Protein AF-A0A8C4QER1-F1 (afdb_monomer_lite)

Structure (mmCIF, N/CA/C/O backbone):
data_AF-A0A8C4QER1-F1
#
_entry.id   AF-A0A8C4QER1-F1
#
loop_
_atom_site.group_PDB
_atom_site.id
_atom_site.type_symbol
_atom_site.label_atom_id
_atom_site.label_alt_id
_atom_site.label_comp_id
_atom_site.label_asym_id
_atom_site.label_entity_id
_atom_site.label_seq_id
_atom_site.pdbx_PDB_ins_code
_atom_site.Cartn_x
_atom_site.Cartn_y
_atom_site.Cartn_z
_atom_site.occupancy
_atom_site.B_iso_or_equiv
_atom_site.auth_seq_id
_atom_site.auth_comp_id
_atom_site.auth_asym_id
_atom_site.auth_atom_id
_atom_site.pdbx_PDB_model_num
ATOM 1 N N . MET A 1 1 ? 50.285 -13.082 -67.726 1.00 68.06 1 MET A N 1
ATOM 2 C CA . MET A 1 1 ? 50.693 -14.343 -68.388 1.00 68.06 1 MET A CA 1
ATOM 3 C C . MET A 1 1 ? 51.925 -14.072 -69.233 1.00 68.06 1 MET A C 1
ATOM 5 O O . MET A 1 1 ? 52.041 -12.958 -69.729 1.00 68.06 1 MET A O 1
ATOM 9 N N . CYS A 1 2 ? 52.852 -15.022 -69.362 1.00 72.06 2 CYS A N 1
ATOM 10 C CA . CYS A 1 2 ? 54.041 -14.844 -70.201 1.00 72.06 2 CYS A CA 1
ATOM 11 C C . CYS A 1 2 ? 53.737 -15.159 -71.675 1.00 72.06 2 CYS A C 1
ATOM 13 O O . CYS A 1 2 ? 52.796 -15.888 -71.987 1.00 72.06 2 CYS A O 1
ATOM 15 N N . VAL A 1 3 ? 54.552 -14.613 -72.580 1.00 70.62 3 VAL A N 1
ATOM 16 C CA . VAL A 1 3 ? 54.373 -14.712 -74.041 1.00 70.62 3 VAL A CA 1
ATOM 17 C C . VAL A 1 3 ? 54.318 -16.152 -74.566 1.00 70.62 3 VAL A C 1
ATOM 19 O O . VAL A 1 3 ? 53.634 -16.422 -75.549 1.00 70.62 3 VAL A O 1
ATOM 22 N N . THR A 1 4 ? 54.972 -17.093 -73.883 1.00 73.56 4 THR A N 1
ATOM 23 C CA . THR A 1 4 ? 54.972 -18.520 -74.227 1.00 73.56 4 THR A CA 1
ATOM 24 C C . THR A 1 4 ? 53.631 -19.206 -73.959 1.00 73.56 4 THR A C 1
ATOM 26 O O . THR A 1 4 ? 53.245 -20.090 -74.716 1.00 73.56 4 THR A O 1
ATOM 29 N N . CYS A 1 5 ? 52.876 -18.787 -72.940 1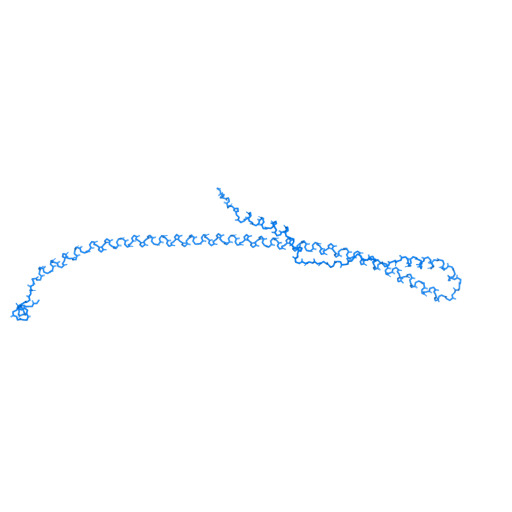.00 77.19 5 CYS A N 1
ATOM 30 C CA . CYS A 1 5 ? 51.555 -19.359 -72.645 1.00 77.19 5 CYS A CA 1
ATOM 31 C C . CYS A 1 5 ? 50.478 -18.897 -73.641 1.00 77.19 5 CYS A C 1
ATOM 33 O O . CYS A 1 5 ? 49.545 -19.646 -73.939 1.00 77.19 5 CYS A O 1
ATOM 35 N N . THR A 1 6 ? 5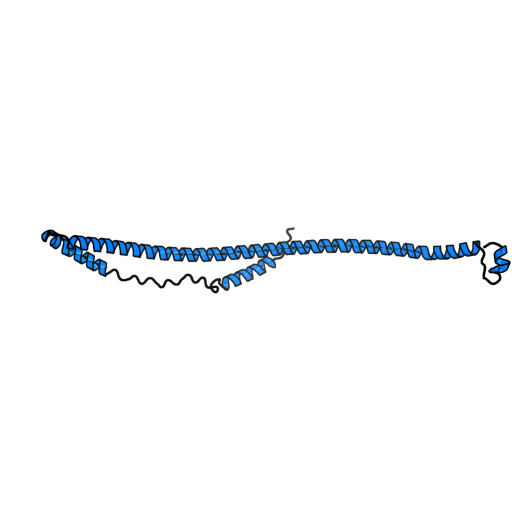0.618 -17.682 -74.177 1.00 68.19 6 THR A N 1
ATOM 36 C CA . THR A 1 6 ? 49.690 -17.078 -75.146 1.00 68.19 6 THR A CA 1
ATOM 37 C C . THR A 1 6 ? 49.662 -17.843 -76.475 1.00 68.19 6 THR A C 1
ATOM 39 O O . THR A 1 6 ? 48.600 -17.999 -77.065 1.00 68.19 6 THR A O 1
ATOM 42 N N . GLY A 1 7 ? 50.808 -18.373 -76.921 1.00 71.69 7 GLY A N 1
ATOM 43 C CA . GLY A 1 7 ? 50.934 -19.140 -78.170 1.00 71.69 7 GLY A CA 1
ATOM 44 C C . GLY A 1 7 ? 50.528 -20.617 -78.084 1.00 71.69 7 GLY A C 1
ATOM 45 O O . GLY A 1 7 ? 50.641 -21.321 -79.081 1.00 71.69 7 GLY A O 1
ATOM 46 N N . GLY A 1 8 ? 50.095 -21.096 -76.914 1.00 78.06 8 GLY A N 1
ATOM 47 C CA . GLY A 1 8 ? 49.667 -22.482 -76.706 1.00 78.06 8 GLY A CA 1
ATOM 48 C C . GLY A 1 8 ? 48.307 -22.558 -76.020 1.00 78.06 8 GLY A C 1
ATOM 49 O O . GLY A 1 8 ? 47.264 -22.521 -76.665 1.00 78.06 8 GLY A O 1
ATOM 50 N N . GLN A 1 9 ? 48.308 -22.636 -74.689 1.00 77.06 9 GLN A N 1
ATOM 51 C CA . GLN A 1 9 ? 47.113 -22.921 -73.876 1.00 77.06 9 GLN A CA 1
ATOM 52 C C . GLN A 1 9 ? 46.029 -21.831 -73.903 1.00 77.06 9 GLN A C 1
ATOM 54 O O . GLN A 1 9 ? 44.908 -22.070 -73.459 1.00 77.06 9 GLN A O 1
ATOM 59 N N . HIS A 1 10 ? 46.339 -20.641 -74.416 1.00 77.12 10 HIS A N 1
ATOM 60 C CA . HIS A 1 10 ? 45.409 -19.512 -74.465 1.00 77.12 10 HIS A CA 1
ATOM 61 C C . HIS A 1 10 ? 45.255 -18.915 -75.867 1.00 77.12 10 HIS A C 1
ATOM 63 O O . HIS A 1 10 ? 44.756 -17.802 -75.998 1.00 77.12 10 HIS A O 1
ATOM 69 N N . GLN A 1 11 ? 45.640 -19.656 -76.913 1.00 74.69 11 GLN A N 1
ATOM 70 C CA . GLN A 1 11 ? 45.665 -19.172 -78.299 1.00 74.69 11 GLN A CA 1
ATOM 71 C C . GLN A 1 11 ? 44.292 -18.691 -78.811 1.00 74.69 11 GLN A C 1
ATOM 73 O O . GLN A 1 11 ? 44.231 -17.810 -79.661 1.00 74.69 11 GLN A O 1
ATOM 78 N N . ASN A 1 12 ? 43.200 -19.219 -78.247 1.00 78.56 12 ASN A N 1
ATOM 79 C CA . ASN A 1 12 ? 41.823 -18.837 -78.580 1.00 78.56 12 ASN A CA 1
ATOM 80 C C . ASN A 1 12 ? 41.114 -18.072 -77.449 1.00 78.56 12 ASN A C 1
ATOM 82 O O . ASN A 1 12 ? 39.899 -17.886 -77.494 1.00 78.56 12 ASN A O 1
ATOM 86 N N . HIS A 1 13 ? 41.835 -17.672 -76.400 1.00 81.19 13 HIS A N 1
ATOM 87 C CA . HIS A 1 13 ? 41.265 -16.868 -75.323 1.00 81.19 13 HIS A CA 1
ATOM 88 C C . HIS A 1 13 ? 41.458 -15.385 -75.627 1.00 81.19 13 HIS A C 1
ATOM 90 O O . HIS A 1 13 ? 42.501 -14.967 -76.126 1.00 81.19 13 HIS A O 1
ATOM 96 N N . ASN A 1 14 ? 40.459 -14.572 -75.285 1.00 80.75 14 ASN A N 1
ATOM 97 C CA . ASN A 1 14 ? 40.585 -13.125 -75.373 1.00 80.75 14 ASN A CA 1
ATOM 98 C C . ASN A 1 14 ? 41.547 -12.626 -74.282 1.00 80.75 14 ASN A C 1
ATOM 100 O O . ASN A 1 14 ? 41.192 -12.594 -73.102 1.00 80.75 14 ASN A O 1
ATOM 104 N N . ILE A 1 15 ? 42.772 -12.277 -74.674 1.00 81.25 15 ILE A N 1
ATOM 105 C CA . ILE A 1 15 ? 43.817 -11.784 -73.773 1.00 81.25 15 ILE A CA 1
ATOM 106 C C . ILE A 1 15 ? 43.934 -10.274 -73.957 1.00 81.25 15 ILE A C 1
ATOM 108 O O . ILE A 1 15 ? 44.312 -9.792 -75.022 1.00 81.25 15 ILE A O 1
ATOM 112 N N . ILE A 1 16 ? 43.648 -9.534 -72.891 1.00 84.19 16 ILE A N 1
ATOM 113 C CA . ILE A 1 16 ? 43.813 -8.080 -72.840 1.00 84.19 16 ILE A CA 1
ATOM 114 C C . ILE A 1 16 ? 45.160 -7.700 -72.216 1.00 84.19 16 ILE A C 1
ATOM 116 O O . ILE A 1 16 ? 45.720 -8.434 -71.398 1.00 84.19 16 ILE A O 1
ATOM 120 N N . GLY A 1 17 ? 45.682 -6.532 -72.597 1.00 86.56 17 GLY A N 1
ATOM 121 C CA . GLY A 1 17 ? 46.899 -5.977 -72.008 1.00 86.56 17 GLY A CA 1
ATOM 122 C C . GLY A 1 17 ? 46.708 -5.617 -70.533 1.00 86.56 17 GLY A C 1
ATOM 123 O O . GLY A 1 17 ? 45.636 -5.165 -70.130 1.00 86.56 17 GLY A O 1
ATOM 124 N N . VAL A 1 18 ? 47.763 -5.782 -69.732 1.00 88.25 18 VAL A N 1
ATOM 125 C CA . VAL A 1 18 ? 47.732 -5.503 -68.284 1.00 88.25 18 VAL A CA 1
ATOM 126 C C . VAL A 1 18 ? 47.368 -4.043 -67.998 1.00 88.25 18 VAL A C 1
ATOM 128 O O . VAL A 1 18 ? 46.530 -3.796 -67.139 1.00 88.25 18 VAL A O 1
ATOM 131 N N . GLU A 1 19 ? 47.913 -3.088 -68.757 1.00 89.94 19 GLU A N 1
ATOM 132 C CA . GLU A 1 19 ? 47.609 -1.653 -68.606 1.00 89.94 19 GLU A CA 1
ATOM 133 C C . GLU A 1 19 ? 46.133 -1.325 -68.872 1.00 89.94 19 GLU A C 1
ATOM 135 O O . GLU A 1 19 ? 45.507 -0.555 -68.137 1.00 89.94 19 GLU A O 1
ATOM 140 N N . PHE A 1 20 ? 45.552 -1.959 -69.896 1.00 88.75 20 PHE A N 1
ATOM 141 C CA . PHE A 1 20 ? 44.134 -1.815 -70.217 1.00 88.75 20 PHE A CA 1
ATOM 142 C C . PHE A 1 20 ? 43.265 -2.407 -69.098 1.00 88.75 20 PHE A C 1
ATOM 144 O O . PHE A 1 20 ? 42.384 -1.727 -68.578 1.00 88.75 20 PHE A O 1
ATOM 151 N N . ALA A 1 21 ? 43.571 -3.630 -68.649 1.00 89.75 21 ALA A N 1
ATOM 152 C CA . ALA A 1 21 ? 42.859 -4.280 -67.548 1.00 89.75 21 ALA A CA 1
ATOM 153 C C . ALA A 1 21 ? 42.951 -3.485 -66.233 1.00 89.75 21 ALA A C 1
ATOM 155 O O . ALA A 1 21 ? 41.955 -3.337 -65.526 1.00 89.75 21 ALA A O 1
ATOM 156 N N . HIS A 1 22 ? 44.133 -2.951 -65.910 1.00 93.81 22 HIS A N 1
ATOM 157 C CA . HIS A 1 22 ? 44.357 -2.118 -64.730 1.00 93.81 22 HIS A CA 1
ATOM 158 C C . HIS A 1 22 ? 43.499 -0.848 -64.771 1.00 93.81 22 HIS A C 1
ATOM 160 O O . HIS A 1 22 ? 42.857 -0.509 -63.777 1.00 93.81 22 HIS A O 1
ATOM 166 N N . THR A 1 23 ? 43.440 -0.176 -65.922 1.00 95.44 23 THR A N 1
ATOM 167 C CA . THR A 1 23 ? 42.641 1.045 -66.101 1.00 95.44 23 THR A CA 1
ATOM 168 C C . THR A 1 23 ? 41.144 0.766 -65.964 1.00 95.44 23 THR A C 1
ATOM 170 O O . THR A 1 23 ? 40.474 1.455 -65.195 1.00 95.44 23 THR A O 1
ATOM 173 N N . GLU A 1 24 ? 40.636 -0.281 -66.620 1.00 94.62 24 GLU A N 1
ATOM 174 C CA . GLU A 1 24 ? 39.221 -0.672 -66.547 1.00 94.62 24 GLU A CA 1
ATOM 175 C C . GLU A 1 24 ? 38.806 -1.051 -65.118 1.00 94.62 24 GLU A C 1
ATOM 177 O O . GLU A 1 24 ? 37.834 -0.518 -64.579 1.00 94.62 24 GLU A O 1
ATOM 182 N N . LEU A 1 25 ? 39.575 -1.917 -64.446 1.00 95.38 25 LEU A N 1
ATOM 183 C CA . LEU A 1 25 ? 39.272 -2.335 -63.073 1.00 95.38 25 LEU A CA 1
ATOM 184 C C . LEU A 1 25 ? 39.358 -1.166 -62.084 1.00 95.38 25 LEU A C 1
ATOM 186 O O . LEU A 1 25 ? 38.516 -1.049 -61.189 1.00 95.38 25 LEU A O 1
ATOM 190 N N . LYS A 1 26 ? 40.328 -0.261 -62.261 1.00 96.75 26 LYS A N 1
ATOM 191 C CA . LYS A 1 26 ? 40.425 0.969 -61.468 1.00 96.75 26 LYS A CA 1
ATOM 192 C C . LYS A 1 26 ? 39.228 1.891 -61.711 1.00 96.75 26 LYS A C 1
ATOM 194 O O . LYS A 1 26 ? 38.718 2.464 -60.751 1.00 96.75 26 LYS A O 1
ATOM 199 N N . GLY A 1 27 ? 38.747 1.995 -62.950 1.00 96.56 27 GLY A N 1
ATOM 200 C CA . GLY A 1 27 ? 37.530 2.729 -63.302 1.00 96.56 27 GLY A CA 1
ATOM 201 C C . GLY A 1 27 ? 36.286 2.164 -62.613 1.00 96.56 27 GLY A C 1
ATOM 202 O O . GLY A 1 27 ? 35.518 2.916 -62.014 1.00 96.56 27 GLY A O 1
ATOM 203 N N . VAL A 1 28 ? 36.132 0.835 -62.593 1.00 96.12 28 VAL A N 1
ATOM 204 C CA . VAL A 1 28 ? 35.034 0.161 -61.876 1.00 96.12 28 VAL A CA 1
ATOM 205 C C . VAL A 1 28 ? 35.082 0.455 -60.374 1.00 96.12 28 VAL A C 1
ATOM 207 O O . VAL A 1 28 ? 34.046 0.741 -59.770 1.00 96.12 28 VAL A O 1
ATOM 210 N N . LEU A 1 29 ? 36.266 0.415 -59.755 1.00 96.38 29 LEU A N 1
ATOM 211 C CA . LEU A 1 29 ? 36.424 0.764 -58.338 1.00 96.38 29 LEU A CA 1
ATOM 212 C C . LEU A 1 29 ? 36.112 2.242 -58.078 1.00 96.38 29 LEU A C 1
ATOM 214 O O . LEU A 1 29 ? 35.375 2.549 -57.141 1.00 96.38 29 LEU A O 1
ATOM 218 N N . ALA A 1 30 ? 36.608 3.146 -58.926 1.00 96.19 30 ALA A N 1
ATOM 219 C CA . ALA A 1 30 ? 36.346 4.579 -58.823 1.00 96.19 30 ALA A CA 1
ATOM 220 C C . ALA A 1 30 ? 34.852 4.909 -58.969 1.00 96.19 30 ALA A C 1
ATOM 222 O O . ALA A 1 30 ? 34.356 5.786 -58.268 1.00 96.19 30 ALA A O 1
ATOM 223 N N . ALA A 1 31 ? 34.119 4.178 -59.814 1.00 96.00 31 ALA A N 1
ATOM 224 C CA . ALA A 1 31 ? 32.676 4.342 -59.972 1.00 96.00 31 ALA A CA 1
ATOM 225 C C . ALA A 1 31 ? 31.877 3.825 -58.762 1.00 96.00 31 ALA A C 1
ATOM 227 O O . ALA A 1 31 ? 30.853 4.404 -58.403 1.00 96.00 31 ALA A O 1
ATOM 228 N N . LYS A 1 32 ? 32.333 2.746 -58.108 1.00 96.81 32 LYS A N 1
ATOM 229 C CA . LYS A 1 32 ? 31.645 2.153 -56.945 1.00 96.81 32 LYS A CA 1
ATOM 230 C C . LYS A 1 32 ? 31.963 2.849 -55.620 1.00 96.81 32 LYS A C 1
ATOM 232 O O . LYS A 1 32 ? 31.125 2.847 -54.720 1.00 96.81 32 LYS A O 1
ATOM 237 N N . TYR A 1 33 ? 33.146 3.444 -55.484 1.00 96.50 33 TYR A N 1
ATOM 238 C CA . TYR A 1 33 ? 33.597 4.072 -54.239 1.00 96.50 33 TYR A CA 1
ATOM 239 C C . TYR A 1 33 ? 32.649 5.168 -53.697 1.00 96.50 33 TYR A C 1
ATOM 241 O O . TYR A 1 33 ? 32.332 5.122 -52.506 1.00 96.50 33 TYR A O 1
ATOM 249 N N . PRO A 1 34 ? 32.106 6.098 -54.516 1.00 97.38 34 PRO A N 1
ATOM 250 C CA . PRO A 1 34 ? 31.158 7.106 -54.040 1.00 97.38 34 PRO A CA 1
ATOM 251 C C . PRO A 1 34 ? 29.895 6.505 -53.421 1.00 97.38 34 PRO A C 1
ATOM 253 O O . PRO A 1 34 ? 29.437 6.996 -52.394 1.00 97.38 34 PRO A O 1
ATOM 256 N N . HIS A 1 35 ? 29.371 5.412 -53.988 1.00 97.06 35 HIS A N 1
ATOM 257 C CA . HIS A 1 35 ? 28.193 4.729 -53.449 1.00 97.06 35 HIS A CA 1
ATOM 258 C C . HIS A 1 35 ? 28.466 4.145 -52.058 1.00 97.06 35 HIS A C 1
ATOM 260 O O . HIS A 1 35 ? 27.625 4.244 -51.166 1.00 97.06 35 HIS A O 1
ATOM 266 N N . VAL A 1 36 ? 29.649 3.556 -51.850 1.00 97.06 36 VAL A N 1
ATOM 267 C CA . VAL A 1 36 ? 30.061 3.053 -50.528 1.00 97.06 36 VAL A CA 1
ATOM 268 C C . VAL A 1 36 ? 30.187 4.209 -49.537 1.00 97.06 36 VAL A C 1
ATOM 270 O O . VAL A 1 36 ? 29.621 4.132 -48.452 1.00 97.06 36 VAL A O 1
ATOM 273 N N . SER A 1 37 ? 30.850 5.300 -49.928 1.00 97.31 37 SER A N 1
ATOM 274 C CA . SER A 1 37 ? 30.995 6.498 -49.090 1.00 97.31 37 SER A CA 1
ATOM 275 C C . SER A 1 37 ? 29.636 7.094 -48.692 1.00 97.31 37 SER A C 1
ATOM 277 O O . SER A 1 37 ? 29.384 7.358 -47.517 1.00 97.31 37 SER A O 1
ATOM 279 N N . GLN A 1 38 ? 28.713 7.219 -49.648 1.00 97.94 38 GLN A N 1
ATOM 280 C CA . GLN A 1 38 ? 27.354 7.700 -49.401 1.00 97.94 38 GLN A CA 1
ATOM 281 C C . GLN A 1 38 ? 26.566 6.752 -48.488 1.00 97.94 38 GLN A C 1
ATOM 283 O O . GLN A 1 38 ? 25.873 7.205 -47.579 1.00 97.94 38 GLN A O 1
ATOM 288 N N . SER A 1 39 ? 26.695 5.438 -48.696 1.00 98.31 39 SER A N 1
ATOM 289 C CA . SER A 1 39 ? 26.057 4.433 -47.838 1.00 98.31 39 SER A CA 1
ATOM 290 C C . SER A 1 39 ? 26.579 4.522 -46.405 1.00 98.31 39 SER A C 1
ATOM 292 O O . SER A 1 39 ? 25.787 4.497 -45.470 1.00 98.31 39 SER A O 1
ATOM 294 N N . MET A 1 40 ? 27.893 4.695 -46.219 1.00 98.12 40 MET A N 1
ATOM 295 C CA . MET A 1 40 ? 28.497 4.883 -44.896 1.00 98.12 40 MET A CA 1
ATOM 296 C C . MET A 1 40 ? 27.960 6.133 -44.197 1.00 98.12 40 MET A C 1
ATOM 298 O O . MET A 1 40 ? 27.616 6.060 -43.022 1.00 98.12 40 MET A O 1
ATOM 302 N N . GLN A 1 41 ? 27.845 7.259 -44.907 1.00 98.06 41 GLN A N 1
ATOM 303 C CA . GLN A 1 41 ? 27.274 8.488 -44.347 1.00 98.06 41 GLN A CA 1
ATOM 304 C C . GLN A 1 41 ? 25.801 8.304 -43.964 1.00 98.06 41 GLN A C 1
ATOM 306 O O . GLN A 1 41 ? 25.404 8.684 -42.867 1.00 98.06 41 GLN A O 1
ATOM 311 N N . SER A 1 42 ? 25.006 7.667 -44.829 1.00 98.44 42 SER A N 1
ATOM 312 C CA . SER A 1 42 ? 23.593 7.397 -44.549 1.00 98.44 42 SER A CA 1
ATOM 313 C C . SER A 1 42 ? 23.409 6.482 -43.338 1.00 98.44 42 SER A C 1
ATOM 315 O O . SER A 1 42 ? 22.587 6.777 -42.473 1.00 98.44 42 SER A O 1
ATOM 317 N N . ILE A 1 43 ? 24.198 5.406 -43.243 1.00 98.38 43 ILE A N 1
ATOM 318 C CA . ILE A 1 43 ? 24.167 4.489 -42.099 1.00 98.38 43 ILE A CA 1
ATOM 319 C C . ILE A 1 43 ? 24.619 5.207 -40.825 1.00 98.38 43 ILE A C 1
ATOM 321 O O . ILE A 1 43 ? 24.000 5.014 -39.786 1.00 98.38 43 ILE A O 1
ATOM 325 N N . ALA A 1 44 ? 25.646 6.061 -40.888 1.00 98.50 44 ALA A N 1
ATOM 326 C CA . ALA A 1 44 ? 26.092 6.835 -39.731 1.00 98.50 44 ALA A CA 1
ATOM 327 C C . ALA A 1 44 ? 24.990 7.773 -39.209 1.00 98.50 44 ALA A C 1
ATOM 329 O O . ALA A 1 44 ? 24.754 7.821 -38.004 1.00 98.50 44 ALA A O 1
ATOM 330 N N . SER A 1 45 ? 24.271 8.463 -40.101 1.00 98.50 45 SER A N 1
ATOM 331 C CA . SER A 1 45 ? 23.130 9.301 -39.711 1.00 98.50 45 SER A CA 1
ATOM 332 C C . SER A 1 45 ? 21.978 8.488 -39.117 1.00 98.50 45 SER A C 1
ATOM 334 O O . SER A 1 45 ? 21.407 8.897 -38.111 1.00 98.50 45 SER A O 1
ATOM 336 N N . GLN A 1 46 ? 21.649 7.331 -39.699 1.00 98.56 46 GLN A N 1
ATOM 337 C CA . GLN A 1 46 ? 20.610 6.446 -39.155 1.00 98.56 46 GLN A CA 1
ATOM 338 C C . GLN A 1 46 ? 21.001 5.884 -37.785 1.00 98.56 46 GLN A C 1
ATOM 340 O O . GLN A 1 46 ? 20.165 5.821 -36.892 1.00 98.56 46 GLN A O 1
ATOM 345 N N . LEU A 1 47 ? 22.271 5.513 -37.594 1.00 98.62 47 LEU A N 1
ATOM 346 C CA . LEU A 1 47 ? 22.769 5.022 -36.311 1.00 98.62 47 LEU A CA 1
ATOM 347 C C . LEU A 1 47 ? 22.610 6.079 -35.215 1.00 98.62 47 LEU A C 1
ATOM 349 O O . LEU A 1 47 ? 22.162 5.747 -34.123 1.00 98.62 47 LEU A O 1
ATOM 353 N N . GLN A 1 48 ? 22.925 7.340 -35.521 1.00 98.44 48 GLN A N 1
ATOM 354 C CA . GLN A 1 48 ? 22.730 8.440 -34.580 1.00 98.44 48 GLN A CA 1
ATOM 355 C C . GLN A 1 48 ? 21.248 8.615 -34.215 1.00 98.44 48 GLN A C 1
ATOM 357 O O . GLN A 1 48 ? 20.924 8.724 -33.038 1.00 98.44 48 GLN A O 1
ATOM 362 N N . GLN A 1 49 ? 20.344 8.582 -35.199 1.00 98.50 49 GLN A N 1
ATOM 363 C CA . GLN A 1 49 ? 18.902 8.688 -34.941 1.00 98.50 49 GLN A CA 1
ATOM 364 C C . GLN A 1 49 ? 18.394 7.559 -34.040 1.00 98.50 49 GLN A C 1
ATOM 366 O O . GLN A 1 49 ? 17.670 7.816 -33.085 1.00 98.50 49 GLN A O 1
ATOM 371 N N . VAL A 1 50 ? 18.814 6.318 -34.301 1.00 98.62 50 VAL A N 1
ATOM 372 C CA . VAL A 1 50 ? 18.431 5.166 -33.471 1.00 98.62 50 VAL A CA 1
ATOM 373 C C . VAL A 1 50 ? 18.943 5.321 -32.038 1.00 98.62 50 VAL A C 1
ATOM 375 O O . VAL A 1 50 ? 18.214 5.006 -31.104 1.00 98.62 50 VAL A O 1
ATOM 378 N N . GLN A 1 51 ? 20.161 5.834 -31.849 1.00 98.56 51 GLN A N 1
ATOM 379 C CA . GLN A 1 51 ? 20.715 6.087 -30.515 1.00 98.56 51 GLN A CA 1
ATOM 380 C C . GLN A 1 51 ? 19.925 7.162 -29.754 1.00 98.56 51 GLN A C 1
ATOM 382 O O . GLN A 1 51 ? 19.643 6.994 -28.570 1.00 98.56 51 GLN A O 1
ATOM 387 N N . GLU A 1 52 ? 19.531 8.241 -30.433 1.00 98.50 52 GLU A N 1
ATOM 388 C CA . GLU A 1 52 ? 18.702 9.298 -29.843 1.00 98.50 52 GLU A CA 1
ATOM 389 C C . GLU A 1 52 ? 17.301 8.774 -29.468 1.00 98.50 52 GLU A C 1
ATOM 391 O O . GLU A 1 52 ? 16.796 9.062 -28.381 1.00 98.50 52 GLU A O 1
ATOM 396 N N . GLU A 1 53 ? 16.685 7.955 -30.327 1.00 98.38 53 GLU A N 1
ATOM 397 C CA . GLU A 1 53 ? 15.390 7.319 -30.051 1.00 98.38 53 GLU A CA 1
ATOM 398 C C . GLU A 1 53 ? 15.462 6.299 -28.901 1.00 98.38 53 GLU A C 1
ATOM 400 O O . GLU A 1 53 ? 14.526 6.209 -28.097 1.00 98.38 53 GLU A O 1
ATOM 405 N N . GLU A 1 54 ? 16.560 5.546 -28.791 1.00 98.44 54 GLU A N 1
ATOM 406 C CA . GLU A 1 54 ? 16.806 4.609 -27.691 1.00 98.44 54 GLU A CA 1
ATOM 407 C C . GLU A 1 54 ? 16.873 5.351 -26.352 1.00 98.44 54 GLU A C 1
ATOM 409 O O . GLU A 1 54 ? 16.136 5.010 -25.422 1.00 98.44 54 GLU A O 1
ATOM 414 N N . GLU A 1 55 ? 17.671 6.420 -26.275 1.00 98.44 55 GLU A N 1
ATOM 415 C CA . GLU A 1 55 ? 17.785 7.250 -25.073 1.00 98.44 55 GLU A CA 1
ATOM 416 C C . GLU A 1 55 ? 16.440 7.900 -24.711 1.00 98.44 55 GLU A C 1
ATOM 418 O O . GLU A 1 55 ? 16.017 7.887 -23.549 1.00 98.44 55 GLU A O 1
ATOM 423 N N . GLN A 1 56 ? 15.719 8.436 -25.700 1.00 98.31 56 GLN A N 1
ATOM 424 C CA . GLN A 1 56 ? 14.400 9.024 -25.477 1.00 98.31 56 GLN A CA 1
ATOM 425 C C . GLN A 1 56 ? 13.400 7.992 -24.943 1.00 98.31 56 GLN A C 1
ATOM 427 O O . GLN A 1 56 ? 12.604 8.304 -24.048 1.00 98.31 56 GLN A O 1
ATOM 432 N N . THR A 1 57 ? 13.430 6.773 -25.480 1.00 97.88 57 THR A N 1
ATOM 433 C CA . THR A 1 57 ? 12.554 5.678 -25.053 1.00 97.88 57 THR A CA 1
ATOM 434 C C . THR A 1 57 ? 12.888 5.241 -23.632 1.00 97.88 57 THR A C 1
ATOM 436 O O . THR A 1 57 ? 11.977 5.098 -22.815 1.00 97.88 57 THR A O 1
ATOM 439 N N . GLU A 1 58 ? 14.173 5.095 -23.303 1.00 98.06 58 GLU A N 1
ATOM 440 C CA . GLU A 1 58 ? 14.623 4.744 -21.955 1.00 98.06 58 GLU A CA 1
ATOM 441 C C . GLU A 1 58 ? 14.195 5.811 -20.935 1.00 98.06 58 GLU A C 1
ATOM 443 O O . GLU A 1 58 ? 13.605 5.492 -19.900 1.00 98.06 58 GLU A O 1
ATOM 448 N N . ASN A 1 59 ? 14.415 7.089 -21.251 1.00 97.75 59 ASN A N 1
ATOM 449 C CA . ASN A 1 59 ? 14.021 8.207 -20.396 1.00 97.75 59 ASN A CA 1
ATOM 450 C C . ASN A 1 59 ? 12.502 8.278 -20.200 1.00 97.75 59 ASN A C 1
ATOM 452 O O . ASN A 1 59 ? 12.029 8.390 -19.069 1.00 97.75 59 ASN A O 1
ATOM 456 N N . SER A 1 60 ? 11.730 8.132 -21.278 1.00 97.12 60 SER A N 1
ATOM 457 C CA . SER A 1 60 ? 10.263 8.112 -21.204 1.00 97.12 60 SER A CA 1
ATOM 458 C C . SER A 1 60 ? 9.748 6.916 -20.394 1.00 97.12 60 SER A C 1
ATOM 460 O O . SER A 1 60 ? 8.753 7.033 -19.674 1.00 97.12 60 SER A O 1
ATOM 462 N N . GLY A 1 61 ? 10.430 5.769 -20.487 1.00 97.44 61 GLY A N 1
ATOM 463 C CA . GLY A 1 61 ? 10.167 4.587 -19.671 1.00 97.44 61 GLY A CA 1
ATOM 464 C C . GLY A 1 61 ? 10.382 4.860 -18.182 1.00 97.44 61 GLY A C 1
ATOM 465 O O . GLY A 1 61 ? 9.465 4.641 -17.389 1.00 97.44 61 GLY A O 1
ATOM 466 N N . ARG A 1 62 ? 11.541 5.425 -17.814 1.00 97.62 62 ARG A N 1
ATOM 467 C CA . ARG A 1 62 ? 11.855 5.834 -16.432 1.00 97.62 62 ARG A CA 1
ATOM 468 C C . ARG A 1 62 ? 10.813 6.802 -15.864 1.00 97.62 62 ARG A C 1
ATOM 470 O O . ARG A 1 62 ? 10.300 6.583 -14.769 1.00 97.62 62 ARG A O 1
ATOM 477 N N . ASP A 1 63 ? 10.426 7.822 -16.630 1.00 95.81 63 ASP A N 1
ATOM 478 C CA . ASP A 1 63 ? 9.409 8.796 -16.211 1.00 95.81 63 ASP A CA 1
ATOM 479 C C . ASP A 1 63 ? 8.040 8.140 -15.947 1.00 95.81 63 ASP A C 1
ATOM 481 O O . ASP A 1 63 ? 7.322 8.496 -15.001 1.00 95.81 63 ASP A O 1
ATOM 485 N N . ALA A 1 64 ? 7.656 7.170 -16.783 1.00 95.56 64 ALA A N 1
ATOM 486 C CA . ALA A 1 64 ? 6.419 6.421 -16.605 1.00 95.56 64 ALA A CA 1
ATOM 487 C C . ALA A 1 64 ? 6.455 5.557 -15.333 1.00 95.56 64 ALA A C 1
ATOM 489 O O . ALA A 1 64 ? 5.470 5.537 -14.585 1.00 95.56 64 ALA A O 1
ATOM 490 N N . GLU A 1 65 ? 7.579 4.891 -15.060 1.00 96.38 65 GLU A N 1
ATOM 491 C CA . GLU A 1 65 ? 7.797 4.108 -13.838 1.00 96.38 65 GLU A CA 1
ATOM 492 C C . GLU A 1 65 ? 7.733 4.985 -12.581 1.00 96.38 65 GLU A C 1
ATOM 494 O O . GLU A 1 65 ? 6.980 4.675 -11.651 1.00 96.38 65 GLU A O 1
ATOM 499 N N . ASP A 1 66 ? 8.407 6.134 -12.578 1.00 96.19 66 ASP A N 1
ATOM 500 C CA . ASP A 1 66 ? 8.360 7.098 -11.473 1.00 96.19 66 ASP A CA 1
ATOM 501 C C . ASP A 1 66 ? 6.936 7.611 -11.223 1.00 96.19 66 ASP A C 1
ATOM 503 O O . ASP A 1 66 ? 6.476 7.743 -10.078 1.00 96.19 66 ASP A O 1
ATOM 507 N N . MET A 1 67 ? 6.179 7.871 -12.293 1.00 92.88 67 MET A N 1
ATOM 508 C CA . MET A 1 67 ? 4.780 8.268 -12.176 1.00 92.88 67 MET A CA 1
ATOM 509 C C . MET A 1 67 ? 3.917 7.146 -11.576 1.00 92.88 67 MET A C 1
ATOM 511 O O . MET A 1 67 ? 3.023 7.428 -10.763 1.00 92.88 67 MET A O 1
ATOM 515 N N . LEU A 1 68 ? 4.159 5.887 -11.954 1.00 92.00 68 LEU A N 1
ATOM 516 C CA . LEU A 1 68 ? 3.478 4.731 -11.369 1.00 92.00 68 LEU A CA 1
ATOM 517 C C . LEU A 1 68 ? 3.823 4.572 -9.889 1.00 92.00 68 LEU A C 1
ATOM 519 O O . LEU A 1 68 ? 2.916 4.352 -9.086 1.00 92.00 68 LEU A O 1
ATOM 523 N N . GLU A 1 69 ? 5.078 4.773 -9.502 1.00 94.81 69 GLU A N 1
ATOM 524 C CA . GLU A 1 69 ? 5.520 4.699 -8.110 1.00 94.81 69 GLU A CA 1
ATOM 525 C C . GLU A 1 69 ? 4.853 5.776 -7.239 1.00 94.81 69 GLU A C 1
ATOM 527 O O . GLU A 1 69 ? 4.354 5.502 -6.140 1.00 94.81 69 GLU A O 1
ATOM 532 N N . VAL A 1 70 ? 4.732 7.002 -7.756 1.00 90.44 70 VAL A N 1
ATOM 533 C CA . VAL A 1 70 ? 3.982 8.078 -7.089 1.00 90.44 70 VAL A CA 1
ATOM 534 C C . VAL A 1 70 ? 2.510 7.699 -6.912 1.00 90.44 70 VAL A C 1
ATOM 536 O O . VAL A 1 70 ? 1.941 7.922 -5.838 1.00 90.44 70 VAL A O 1
ATOM 539 N N . LYS A 1 71 ? 1.873 7.120 -7.938 1.00 86.56 71 LYS A N 1
ATOM 540 C CA . LYS A 1 71 ? 0.482 6.649 -7.842 1.00 86.56 71 LYS A CA 1
ATOM 541 C C . LYS A 1 71 ? 0.356 5.511 -6.829 1.00 86.56 71 LYS A C 1
ATOM 543 O O . LYS A 1 71 ? -0.519 5.586 -5.969 1.00 86.56 71 LYS A O 1
ATOM 548 N N . ARG A 1 72 ? 1.255 4.522 -6.859 1.00 89.38 72 ARG A N 1
ATOM 549 C CA . ARG A 1 72 ? 1.307 3.404 -5.903 1.00 89.38 72 ARG A CA 1
ATOM 550 C C . ARG A 1 72 ? 1.352 3.915 -4.469 1.00 89.38 72 ARG A C 1
ATOM 552 O O . ARG A 1 72 ? 0.533 3.509 -3.648 1.00 89.38 72 ARG A O 1
ATOM 559 N N . ARG A 1 73 ? 2.236 4.874 -4.182 1.00 91.19 73 ARG A N 1
ATOM 560 C CA . ARG A 1 73 ? 2.357 5.484 -2.852 1.00 91.19 73 ARG A CA 1
ATOM 561 C C . ARG A 1 73 ? 1.049 6.116 -2.381 1.00 91.19 73 ARG A C 1
ATOM 563 O O . ARG A 1 73 ? 0.649 5.890 -1.241 1.00 91.19 73 ARG A O 1
ATOM 570 N N . LYS A 1 74 ? 0.357 6.859 -3.254 1.00 85.69 74 LYS A N 1
ATOM 571 C CA . LYS A 1 74 ? -0.956 7.447 -2.938 1.00 85.69 74 LYS A CA 1
ATOM 572 C C . LYS A 1 74 ? -1.999 6.377 -2.615 1.00 85.69 74 LYS A C 1
ATOM 574 O O . LYS A 1 74 ? -2.766 6.555 -1.672 1.00 85.69 74 LYS A O 1
ATOM 579 N N . VAL A 1 75 ? -2.016 5.272 -3.367 1.00 84.38 75 VAL A N 1
ATOM 580 C CA . VAL A 1 75 ? -2.928 4.148 -3.108 1.00 84.38 75 VAL A CA 1
ATOM 581 C C . VAL A 1 75 ? -2.651 3.529 -1.743 1.00 84.38 75 VAL A C 1
ATOM 583 O O . VAL A 1 75 ? -3.568 3.407 -0.935 1.00 84.38 75 VAL A O 1
ATOM 586 N N . CYS A 1 76 ? -1.391 3.197 -1.455 1.00 86.31 76 CYS A N 1
ATOM 587 C CA . CYS A 1 76 ? -0.998 2.628 -0.168 1.00 86.31 76 CYS A CA 1
ATOM 588 C C . CYS A 1 76 ? -1.361 3.556 0.997 1.00 86.31 76 CYS A C 1
ATOM 590 O O . CYS A 1 76 ? -1.942 3.105 1.982 1.00 86.31 76 CYS A O 1
ATOM 592 N N . GLN A 1 77 ? -1.067 4.854 0.873 1.00 86.06 77 GLN A N 1
ATOM 593 C CA . GLN A 1 77 ? -1.410 5.844 1.892 1.00 86.06 77 GLN A CA 1
ATOM 594 C C . GLN A 1 77 ? -2.918 5.871 2.153 1.00 86.06 77 GLN A C 1
ATOM 596 O O . GLN A 1 77 ? -3.348 5.789 3.300 1.00 86.06 77 GLN A O 1
ATOM 601 N N . PHE A 1 78 ? -3.721 5.931 1.094 1.00 84.44 78 PHE A N 1
ATOM 602 C CA . PHE A 1 78 ? -5.172 5.948 1.209 1.00 84.44 78 PHE A CA 1
ATOM 603 C C . PHE A 1 78 ? -5.728 4.685 1.885 1.00 84.44 78 PHE A C 1
ATOM 605 O O . PHE A 1 78 ? -6.592 4.781 2.760 1.00 84.44 78 PHE A O 1
ATOM 612 N N . VAL A 1 79 ? -5.235 3.502 1.504 1.00 83.69 79 VAL A N 1
ATOM 613 C CA . VAL A 1 79 ? -5.657 2.233 2.114 1.00 83.69 79 VAL A CA 1
ATOM 614 C C . VAL A 1 79 ? -5.302 2.215 3.600 1.00 83.69 79 VAL A C 1
ATOM 616 O O . VAL A 1 79 ? -6.152 1.871 4.418 1.00 83.69 79 VAL A O 1
ATOM 619 N N . ASN A 1 80 ? -4.094 2.647 3.967 1.00 86.69 80 ASN A N 1
ATOM 620 C CA . ASN A 1 80 ? -3.663 2.700 5.363 1.00 86.69 80 ASN A CA 1
ATOM 621 C C . ASN A 1 80 ? -4.516 3.674 6.192 1.00 86.69 80 ASN A C 1
ATOM 623 O O . ASN A 1 80 ? -5.048 3.278 7.226 1.00 86.69 80 ASN A O 1
ATOM 627 N N . GLU A 1 81 ? -4.737 4.899 5.700 1.00 85.62 81 GLU A N 1
ATOM 628 C CA . GLU A 1 81 ? -5.617 5.892 6.341 1.00 85.62 81 GLU A CA 1
ATOM 629 C C . GLU A 1 81 ? -7.035 5.329 6.559 1.00 85.62 81 GLU A C 1
ATOM 631 O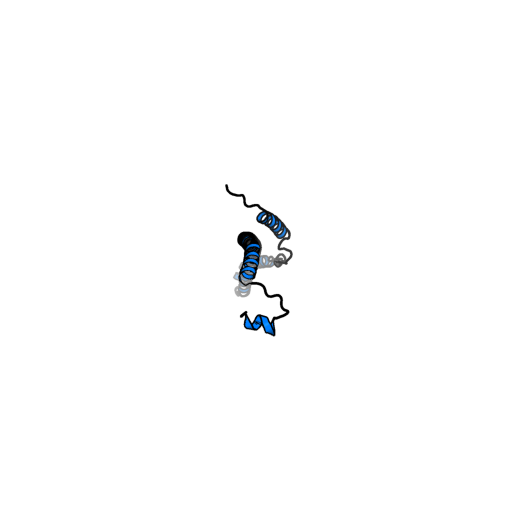 O . GLU A 1 81 ? -7.643 5.507 7.618 1.00 85.62 81 GLU A O 1
ATOM 636 N N . SER A 1 82 ? -7.553 4.598 5.570 1.00 82.25 82 SER A N 1
ATOM 637 C CA . SER A 1 82 ? -8.872 3.960 5.630 1.00 82.25 82 SER A CA 1
ATOM 638 C C . SER A 1 82 ? -8.935 2.843 6.670 1.00 82.25 82 SER A C 1
ATOM 640 O O . SER A 1 82 ? -9.900 2.751 7.433 1.00 82.25 82 SER A O 1
ATOM 642 N N . LEU A 1 83 ? -7.908 1.990 6.712 1.00 84.00 83 LEU A N 1
ATOM 643 C CA . LEU A 1 83 ? -7.793 0.908 7.687 1.00 84.00 83 LEU A CA 1
ATOM 644 C C . LEU A 1 83 ? -7.732 1.453 9.112 1.00 84.00 83 LEU A C 1
ATOM 646 O O . LEU A 1 83 ? -8.413 0.927 9.993 1.00 84.00 83 LEU A O 1
ATOM 650 N N . ASP A 1 84 ? -6.970 2.519 9.336 1.00 87.62 84 ASP A N 1
ATOM 651 C CA . ASP A 1 84 ? -6.855 3.139 10.653 1.00 87.62 84 ASP A CA 1
ATOM 652 C C . ASP A 1 84 ? -8.170 3.787 11.092 1.00 87.62 84 ASP A C 1
ATOM 654 O O . ASP A 1 84 ? -8.593 3.610 12.238 1.00 87.62 84 ASP A O 1
ATOM 658 N N . LEU A 1 85 ? -8.889 4.446 10.176 1.00 84.44 85 LEU A N 1
ATOM 659 C CA . LEU A 1 85 ? -10.224 4.973 10.461 1.00 84.44 85 LEU A CA 1
ATOM 660 C C . LEU A 1 85 ? -11.191 3.860 10.896 1.00 84.44 85 LEU A C 1
ATOM 662 O O . LEU A 1 85 ? -11.875 3.999 11.915 1.00 84.44 85 LEU A O 1
ATOM 666 N N . MET A 1 86 ? -11.227 2.744 10.161 1.00 81.44 86 MET A N 1
ATOM 667 C CA . MET A 1 86 ? -12.088 1.600 10.484 1.00 81.44 86 MET A CA 1
ATOM 668 C C . MET A 1 86 ? -11.715 0.966 11.831 1.00 81.44 86 MET A C 1
ATOM 670 O O . MET A 1 86 ? -12.593 0.714 12.660 1.00 81.44 86 MET A O 1
ATOM 674 N N . LYS A 1 87 ? -10.417 0.773 12.104 1.00 85.44 87 LYS A N 1
ATOM 675 C CA . LYS A 1 87 ? -9.927 0.270 13.400 1.00 85.44 87 LYS A CA 1
ATOM 676 C C . LYS A 1 87 ? -10.348 1.174 14.555 1.00 85.44 87 LYS A C 1
ATOM 678 O O . LYS A 1 87 ? -10.821 0.682 15.579 1.00 85.44 87 LYS A O 1
ATOM 683 N N . ASN A 1 88 ? -10.218 2.487 14.390 1.00 86.25 88 ASN A N 1
ATOM 684 C CA . ASN A 1 88 ? -10.589 3.453 15.420 1.00 86.25 88 ASN A CA 1
ATOM 685 C C . ASN A 1 88 ? -12.093 3.420 15.718 1.00 86.25 88 ASN A C 1
ATOM 687 O O . ASN A 1 88 ? -12.487 3.458 16.884 1.00 86.25 88 ASN A O 1
ATOM 691 N N . GLN A 1 89 ? -12.940 3.271 14.696 1.00 82.88 89 GLN A N 1
ATOM 692 C CA . GLN A 1 89 ? -14.386 3.115 14.887 1.00 82.88 89 GLN A CA 1
ATOM 693 C C . GLN A 1 89 ? -14.741 1.818 15.625 1.00 82.88 89 GLN A C 1
ATOM 695 O O . GLN A 1 89 ? -15.545 1.849 16.559 1.00 82.88 89 GLN A O 1
ATOM 700 N N . ILE A 1 90 ? -14.115 0.697 15.253 1.00 82.19 90 ILE A N 1
ATOM 701 C CA . ILE A 1 90 ? -14.284 -0.591 15.942 1.00 82.19 90 ILE A CA 1
ATOM 702 C C . ILE A 1 90 ? -13.887 -0.464 17.415 1.00 82.19 90 ILE A C 1
ATOM 704 O O . ILE A 1 90 ? -14.654 -0.848 18.300 1.00 82.19 90 ILE A O 1
ATOM 708 N N . ASN A 1 91 ? -12.721 0.125 17.688 1.00 87.06 91 ASN A N 1
ATOM 709 C CA . ASN A 1 91 ? -12.234 0.330 19.049 1.00 87.06 91 ASN A CA 1
ATOM 710 C C . ASN A 1 91 ? -13.165 1.232 19.859 1.00 87.06 91 ASN A C 1
ATOM 712 O O . ASN A 1 91 ? -13.464 0.911 21.007 1.00 87.06 91 ASN A O 1
ATOM 716 N N . LYS A 1 92 ? -13.682 2.312 19.264 1.00 87.31 92 LYS A N 1
ATOM 717 C CA . LYS A 1 92 ? -14.651 3.196 19.919 1.00 87.31 92 LYS A CA 1
ATOM 718 C C . LYS A 1 92 ? -15.913 2.434 20.335 1.00 87.31 92 LYS A C 1
ATOM 720 O O . LYS A 1 92 ? -16.256 2.437 21.515 1.00 87.31 92 LYS A O 1
ATOM 725 N N . ARG A 1 93 ? -16.544 1.707 19.404 1.00 83.50 93 ARG A N 1
ATOM 726 C CA . ARG A 1 93 ? -17.744 0.895 19.687 1.00 83.50 93 ARG A CA 1
ATOM 727 C C . ARG A 1 93 ? -17.474 -0.170 20.752 1.00 83.50 93 ARG A C 1
ATOM 729 O O . ARG A 1 93 ? -18.294 -0.386 21.643 1.00 83.50 93 ARG A O 1
ATOM 736 N N . LYS A 1 94 ? -16.304 -0.818 20.688 1.00 85.81 94 LYS A N 1
ATOM 737 C CA . LYS A 1 94 ? -15.854 -1.782 21.700 1.00 85.81 94 LYS A CA 1
ATOM 738 C C . LYS A 1 94 ? -15.767 -1.132 23.083 1.00 85.81 94 LYS A C 1
ATOM 740 O O . LYS A 1 94 ? -16.293 -1.698 24.036 1.00 85.81 94 LYS A O 1
ATOM 745 N N . MET A 1 95 ? -15.139 0.039 23.200 1.00 89.50 95 MET A N 1
ATOM 746 C CA . MET A 1 95 ? -14.984 0.740 24.481 1.00 89.50 95 MET A CA 1
ATOM 747 C C . MET A 1 95 ? -16.323 1.207 25.056 1.00 89.50 95 MET A C 1
ATOM 749 O O . MET A 1 95 ? -16.573 1.012 26.243 1.00 89.50 95 MET A O 1
ATOM 753 N N . GLU A 1 96 ? -17.213 1.746 24.223 1.00 87.50 96 GLU A N 1
ATOM 754 C CA . GLU A 1 96 ? -18.567 2.139 24.635 1.00 87.50 96 GLU A CA 1
ATOM 755 C C . GLU A 1 96 ? -19.354 0.938 25.178 1.00 87.50 96 GLU A C 1
ATOM 757 O O . GLU A 1 96 ? -19.939 1.007 26.264 1.00 87.50 96 GLU A O 1
ATOM 762 N N . LYS A 1 97 ? -19.305 -0.203 24.474 1.00 84.38 97 LYS A N 1
ATOM 763 C CA . LYS A 1 97 ? -19.957 -1.439 24.924 1.00 84.38 97 LYS A CA 1
ATOM 764 C C . LYS A 1 97 ? -19.344 -1.966 26.222 1.00 84.38 97 LYS A C 1
ATOM 766 O O . LYS A 1 97 ? -20.091 -2.330 27.126 1.00 84.38 97 LYS A O 1
ATOM 771 N N . LEU A 1 98 ? -18.015 -1.995 26.334 1.00 87.94 98 LEU A N 1
ATOM 772 C CA . LEU A 1 98 ? -17.324 -2.439 27.550 1.00 87.94 98 LEU A CA 1
ATOM 773 C C . LEU A 1 98 ? -17.652 -1.545 28.749 1.00 87.94 98 LEU A C 1
ATOM 775 O O . LEU A 1 98 ? -17.874 -2.065 29.837 1.00 87.94 98 LEU A O 1
ATOM 779 N N . SER A 1 99 ? -17.747 -0.228 28.556 1.00 90.12 99 SER A N 1
ATOM 780 C CA . SER A 1 99 ? -18.155 0.705 29.612 1.00 90.12 99 SER A CA 1
ATOM 781 C C . SER A 1 99 ? -19.580 0.425 30.093 1.00 90.12 99 SER A C 1
ATOM 783 O O . SER A 1 99 ? -19.824 0.353 31.299 1.00 90.12 99 SER A O 1
ATOM 785 N N . LEU A 1 100 ? -20.518 0.204 29.165 1.00 88.06 100 LEU A N 1
ATOM 786 C CA . LEU A 1 100 ? -21.900 -0.137 29.505 1.00 88.06 100 LEU A CA 1
ATOM 787 C C . LEU A 1 100 ? -21.982 -1.453 30.290 1.00 88.06 100 LEU A C 1
ATOM 789 O O . LEU A 1 100 ? -22.654 -1.516 31.318 1.00 88.06 100 LEU A O 1
ATOM 793 N N . LEU A 1 101 ? -21.275 -2.485 29.823 1.00 84.94 101 LEU A N 1
ATOM 794 C CA . LEU A 1 101 ? -21.209 -3.779 30.503 1.00 84.94 101 LEU A CA 1
ATOM 795 C C . LEU A 1 101 ? -20.547 -3.664 31.879 1.00 84.94 101 LEU A C 1
ATOM 797 O O . LEU A 1 101 ? -21.016 -4.285 32.826 1.00 84.94 101 LEU A O 1
ATOM 801 N N . GLY A 1 102 ? -19.508 -2.837 32.008 1.00 88.31 102 GLY A N 1
ATOM 802 C CA . GLY A 1 102 ? -18.852 -2.549 33.282 1.00 88.31 102 GLY A CA 1
ATOM 803 C C . GLY A 1 102 ? -19.821 -1.971 34.313 1.00 88.31 102 GLY A C 1
ATOM 804 O O . GLY A 1 102 ? -19.908 -2.497 35.418 1.00 88.31 102 GLY A O 1
ATOM 805 N N . LYS A 1 103 ? -20.623 -0.969 33.929 1.00 89.00 103 LYS A N 1
ATOM 806 C CA . LYS A 1 103 ? -21.650 -0.375 34.808 1.00 89.00 103 LYS A CA 1
ATOM 807 C C . LYS A 1 103 ? -22.738 -1.375 35.201 1.00 89.00 103 LYS A C 1
ATOM 809 O O . LYS A 1 103 ? -23.202 -1.379 36.338 1.00 89.00 103 LYS A O 1
ATOM 814 N N . GLN A 1 104 ? -23.164 -2.223 34.262 1.00 86.06 104 GLN A N 1
ATOM 815 C CA . GLN A 1 104 ? -24.134 -3.282 34.553 1.00 86.06 104 GLN A CA 1
ATOM 816 C C . GLN A 1 104 ? -23.566 -4.305 35.541 1.00 86.06 104 GLN A C 1
ATOM 818 O O . GLN A 1 104 ? -24.259 -4.678 36.485 1.00 86.06 104 GLN A O 1
ATOM 823 N N . ARG A 1 105 ? -22.308 -4.721 35.348 1.00 89.19 105 ARG A N 1
ATOM 824 C CA . ARG A 1 105 ? -21.610 -5.636 36.255 1.00 89.19 105 ARG A CA 1
ATOM 825 C C . ARG A 1 105 ? -21.497 -5.044 37.656 1.00 89.19 105 ARG A C 1
ATOM 827 O O . ARG A 1 105 ? -21.888 -5.710 38.603 1.00 89.19 105 ARG A O 1
ATOM 834 N N . GLU A 1 106 ? -21.042 -3.799 37.774 1.00 92.12 106 GLU A N 1
ATOM 835 C CA . GLU A 1 106 ? -20.891 -3.111 39.062 1.00 92.12 106 GLU A CA 1
ATOM 836 C C . GLU A 1 106 ? -22.217 -3.060 39.835 1.00 92.12 106 GLU A C 1
ATOM 838 O O . GLU A 1 106 ? -22.268 -3.396 41.017 1.00 92.12 106 GLU A O 1
ATOM 843 N N . LYS A 1 107 ? -23.323 -2.727 39.153 1.00 88.56 107 LYS A N 1
ATOM 844 C CA . LYS A 1 107 ? -24.653 -2.721 39.774 1.00 88.56 107 LYS A CA 1
ATOM 845 C C . LYS A 1 107 ? -25.055 -4.110 40.283 1.00 88.56 107 LYS A C 1
ATOM 847 O O . LYS A 1 107 ? -25.590 -4.221 41.383 1.00 88.56 107 LYS A O 1
ATOM 852 N N . LEU A 1 108 ? -24.800 -5.159 39.501 1.00 87.62 108 LEU A N 1
ATOM 853 C CA . LEU A 1 108 ? -25.097 -6.538 39.901 1.00 87.62 108 LEU A CA 1
ATOM 854 C C . LEU A 1 108 ? -24.218 -7.001 41.072 1.00 87.62 108 LEU A C 1
ATOM 856 O O . LEU A 1 108 ? -24.718 -7.667 41.974 1.00 87.62 108 LEU A O 1
ATOM 860 N N . GLU A 1 109 ? -22.938 -6.626 41.091 1.00 92.12 109 GLU A N 1
ATOM 861 C CA . GLU A 1 109 ? -22.011 -6.915 42.194 1.00 92.12 109 GLU A CA 1
ATOM 862 C C . GLU A 1 109 ? -22.473 -6.243 43.497 1.00 92.12 109 GLU A C 1
ATOM 864 O O . GLU A 1 109 ? -22.556 -6.908 44.528 1.00 92.12 109 GLU A O 1
ATOM 869 N N . GLN A 1 110 ? -22.873 -4.967 43.446 1.00 90.69 110 GLN A N 1
ATOM 870 C CA . GLN A 1 110 ? -23.412 -4.238 44.605 1.00 90.69 110 GLN A CA 1
ATOM 871 C C . GLN A 1 110 ? -24.719 -4.850 45.131 1.00 90.69 110 GLN A C 1
ATOM 873 O O . GLN A 1 110 ? -24.905 -4.984 46.344 1.00 90.69 110 GLN A O 1
ATOM 878 N N . GLN A 1 111 ? -25.623 -5.249 44.230 1.00 88.56 111 GLN A N 1
ATOM 879 C CA . GLN A 1 111 ? -26.866 -5.931 44.605 1.00 88.56 111 GLN A CA 1
ATOM 880 C C . GLN A 1 111 ? -26.581 -7.288 45.260 1.00 88.56 111 GLN A C 1
ATOM 882 O O . GLN A 1 111 ? -27.158 -7.607 46.298 1.00 88.56 111 GLN A O 1
ATOM 887 N N . MET A 1 112 ? -25.660 -8.070 44.692 1.00 89.44 112 MET A N 1
ATOM 888 C CA . MET A 1 112 ? -25.272 -9.373 45.232 1.00 89.44 112 MET A CA 1
ATOM 889 C C . MET A 1 112 ? -24.626 -9.255 46.613 1.00 89.44 112 MET A C 1
ATOM 891 O O . MET A 1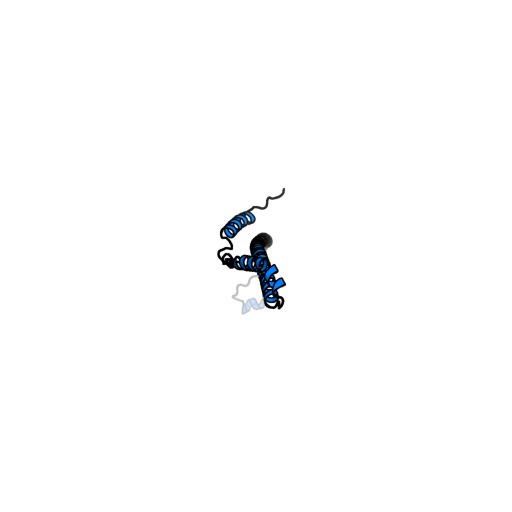 112 ? -24.930 -10.053 47.497 1.00 89.44 112 MET A O 1
ATOM 895 N N . GLU A 1 113 ? -23.765 -8.261 46.816 1.00 92.81 113 GLU A N 1
ATOM 896 C CA . GLU A 1 113 ? -23.137 -8.013 48.113 1.00 92.81 113 GLU A CA 1
ATOM 897 C C . GLU A 1 113 ? -24.166 -7.590 49.170 1.00 92.81 113 GLU A C 1
ATOM 899 O O . GLU A 1 113 ? -24.180 -8.134 50.274 1.00 92.81 113 GLU A O 1
ATOM 904 N N . SER A 1 114 ? -25.106 -6.715 48.806 1.00 89.50 114 SER A N 1
ATOM 905 C CA . SER A 1 114 ? -26.210 -6.318 49.693 1.00 89.50 114 SER A CA 1
ATOM 906 C C . SER A 1 114 ? -27.060 -7.523 50.120 1.00 89.50 114 SER A C 1
ATOM 908 O O . SER A 1 114 ? -27.386 -7.675 51.299 1.00 89.50 114 SER A O 1
ATOM 910 N N . LEU A 1 115 ? -27.368 -8.423 49.176 1.00 89.62 115 LEU A N 1
ATOM 911 C CA . LEU A 1 115 ? -28.077 -9.677 49.445 1.00 89.62 115 LEU A CA 1
ATOM 912 C C . LEU A 1 115 ? -27.280 -10.612 50.369 1.00 89.62 115 LEU A C 1
ATOM 914 O O . LEU A 1 115 ? -27.857 -11.209 51.276 1.00 89.62 115 LEU A O 1
ATOM 918 N N . ARG A 1 116 ? -25.960 -10.738 50.176 1.00 92.19 116 ARG A N 1
ATOM 919 C CA . ARG A 1 116 ? -25.089 -11.559 51.040 1.00 92.19 116 ARG A CA 1
ATOM 920 C C . ARG A 1 116 ? -25.067 -11.045 52.474 1.00 92.19 116 ARG A C 1
ATOM 922 O O . ARG A 1 116 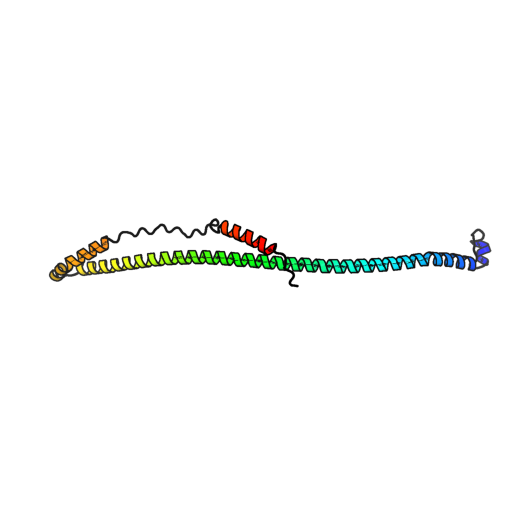? -25.224 -11.839 53.399 1.00 92.19 116 ARG A O 1
ATOM 929 N N . GLN A 1 117 ? -24.916 -9.736 52.653 1.00 90.75 117 GLN A N 1
ATOM 930 C CA . GLN A 1 117 ? -24.916 -9.105 53.973 1.00 90.75 117 GLN A CA 1
ATOM 931 C C . GLN A 1 117 ? -26.270 -9.260 54.670 1.00 90.75 117 GLN A C 1
ATOM 933 O O . GLN A 1 117 ? -26.322 -9.619 55.845 1.00 90.75 117 GLN A O 1
ATOM 938 N N . GLY A 1 118 ? -27.373 -9.044 53.943 1.00 87.50 118 GLY A N 1
ATOM 939 C CA . GLY A 1 118 ? -28.721 -9.241 54.473 1.00 87.50 118 GLY A CA 1
ATOM 940 C C . GLY A 1 118 ? -28.986 -10.692 54.880 1.00 87.50 118 GLY A C 1
ATOM 941 O O . GLY A 1 118 ? -29.456 -10.936 55.991 1.00 87.50 118 GLY A O 1
ATOM 942 N N . LYS A 1 119 ? -28.605 -11.656 54.031 1.00 89.69 119 LYS A N 1
ATOM 943 C CA . LYS A 1 119 ? -28.685 -13.089 54.342 1.00 89.69 119 LYS A CA 1
ATOM 944 C C . LYS A 1 119 ? -27.889 -13.438 55.603 1.00 89.69 119 LYS A C 1
ATOM 946 O O . LYS A 1 119 ? -28.444 -14.064 56.498 1.00 89.69 119 LYS A O 1
ATOM 951 N N . SER A 1 120 ? -26.629 -13.009 55.690 1.00 90.69 120 SER A N 1
ATOM 952 C CA . SER A 1 120 ? -25.773 -13.294 56.848 1.00 90.69 120 SER A CA 1
ATOM 953 C C . SER A 1 120 ? -26.345 -12.710 58.143 1.00 90.69 120 SER A C 1
ATOM 955 O O . SER A 1 120 ? -26.348 -13.391 59.163 1.00 90.69 120 SER A O 1
ATOM 957 N N . ALA A 1 121 ? -26.897 -11.492 58.110 1.00 87.31 121 ALA A N 1
ATOM 958 C CA . ALA A 1 121 ? -27.538 -10.890 59.280 1.00 87.31 121 ALA A CA 1
ATOM 959 C C . ALA A 1 121 ? -28.756 -11.697 59.766 1.00 87.31 121 ALA A C 1
ATOM 961 O O . ALA A 1 121 ? -28.949 -11.855 60.971 1.00 87.31 121 ALA A O 1
ATOM 962 N N . ILE A 1 122 ? -29.559 -12.226 58.836 1.00 86.25 122 ILE A N 1
ATOM 963 C CA . ILE A 1 122 ? -30.700 -13.090 59.164 1.00 86.25 122 ILE A CA 1
ATOM 964 C C . ILE A 1 122 ? -30.221 -14.433 59.721 1.00 86.25 122 ILE A C 1
ATOM 966 O O . ILE A 1 122 ? -30.751 -14.878 60.733 1.00 86.25 122 ILE A O 1
ATOM 970 N N . GLU A 1 123 ? -29.217 -15.065 59.106 1.00 89.38 123 GLU A N 1
ATOM 971 C CA . GLU A 1 123 ? -28.642 -16.326 59.599 1.00 89.38 123 GLU A CA 1
ATOM 972 C C . GLU A 1 123 ? -28.124 -16.184 61.036 1.00 89.38 123 GLU A C 1
ATOM 974 O O . GLU A 1 123 ? -28.429 -17.030 61.873 1.00 89.38 123 GLU A O 1
ATOM 979 N N . THR A 1 124 ? -27.423 -15.089 61.346 1.00 88.25 124 THR A N 1
ATOM 980 C CA . THR A 1 124 ? -26.958 -14.795 62.709 1.00 88.25 124 THR A CA 1
ATOM 981 C C . THR A 1 124 ? -28.121 -14.609 63.680 1.00 88.25 124 THR A C 1
ATOM 983 O O . THR A 1 124 ? -28.105 -15.181 64.763 1.00 88.25 124 THR A O 1
ATOM 986 N N . ALA A 1 125 ? -29.154 -13.849 63.302 1.00 85.00 125 ALA A N 1
ATOM 987 C CA . ALA A 1 125 ? -30.311 -13.628 64.168 1.00 85.00 125 ALA A CA 1
ATOM 988 C C . ALA A 1 125 ? -31.120 -14.909 64.427 1.00 85.00 125 ALA A C 1
ATOM 990 O O . ALA A 1 125 ? -31.667 -15.080 65.509 1.00 85.00 125 ALA A O 1
ATOM 991 N N . LEU A 1 126 ? -31.182 -15.826 63.457 1.00 84.44 126 LEU A N 1
ATOM 992 C CA . LEU A 1 126 ? -31.823 -17.135 63.632 1.00 84.44 126 LEU A CA 1
ATOM 993 C C . LEU A 1 126 ? -31.046 -18.061 64.579 1.00 84.44 126 LEU A C 1
ATOM 995 O O . LEU A 1 126 ? -31.629 -19.000 65.117 1.00 84.44 126 LEU A O 1
ATOM 999 N N . GLN A 1 127 ? -29.746 -17.823 64.758 1.00 86.38 127 GLN A N 1
ATOM 1000 C CA . GLN A 1 127 ? -28.898 -18.546 65.707 1.00 86.38 127 GLN A CA 1
ATOM 1001 C C . GLN A 1 127 ? -28.864 -17.889 67.096 1.00 86.38 127 GLN A C 1
ATOM 1003 O O . GLN A 1 127 ? -28.278 -18.469 68.011 1.00 86.38 127 GLN A O 1
ATOM 1008 N N . ASP A 1 128 ? -29.470 -16.707 67.266 1.00 78.19 128 ASP A N 1
ATOM 1009 C CA . ASP A 1 128 ? -29.523 -16.019 68.554 1.00 78.19 128 ASP A CA 1
ATOM 1010 C C . ASP A 1 128 ? -30.392 -16.812 69.543 1.00 78.19 128 ASP A C 1
ATOM 1012 O O . ASP A 1 128 ? -31.566 -17.096 69.299 1.00 78.19 128 ASP A O 1
ATOM 1016 N N . LEU A 1 129 ? -29.782 -17.207 70.660 1.00 69.38 129 LEU A N 1
ATOM 1017 C CA . LEU A 1 129 ? -30.418 -17.998 71.713 1.00 69.38 129 LEU A CA 1
ATOM 1018 C C . LEU A 1 129 ? -31.170 -17.113 72.720 1.00 69.38 129 LEU A C 1
ATOM 1020 O O . LEU A 1 129 ? -31.930 -17.636 73.539 1.00 69.38 129 LEU A O 1
ATOM 1024 N N . GLU A 1 130 ? -30.976 -15.790 72.683 1.00 81.81 130 GLU A N 1
ATOM 1025 C CA . GLU A 1 130 ? -31.625 -14.847 73.589 1.00 81.81 130 GLU A CA 1
ATOM 1026 C C . GLU A 1 130 ? -32.917 -14.277 72.964 1.00 81.81 130 GLU A C 1
ATOM 1028 O O . GLU A 1 130 ? -32.928 -13.529 71.990 1.00 81.81 130 GLU A O 1
ATOM 1033 N N . ALA A 1 131 ? -34.073 -14.636 73.532 1.00 79.00 131 ALA A N 1
ATOM 1034 C CA . ALA A 1 131 ? -35.375 -14.294 72.946 1.00 79.00 131 ALA A CA 1
ATOM 1035 C C . ALA A 1 131 ? -35.681 -12.780 72.937 1.00 79.00 131 ALA A C 1
ATOM 1037 O O . ALA A 1 131 ? -36.438 -12.302 72.092 1.00 79.00 131 ALA A O 1
ATOM 1038 N N . VAL A 1 132 ? -35.118 -12.013 73.878 1.00 81.56 132 VAL A N 1
ATOM 1039 C CA . VAL A 1 132 ? -35.389 -10.572 74.014 1.00 81.56 132 VAL A CA 1
ATOM 1040 C C . VAL A 1 132 ? -34.669 -9.764 72.930 1.00 81.56 132 VAL A C 1
ATOM 1042 O O . VAL A 1 132 ? -35.294 -8.893 72.321 1.00 81.56 132 VAL A O 1
ATOM 1045 N N . SER A 1 133 ? -33.400 -10.071 72.645 1.00 78.69 133 SER A N 1
ATOM 1046 C CA . SER A 1 133 ? -32.618 -9.437 71.571 1.00 78.69 133 SER A CA 1
ATOM 1047 C C . SER A 1 133 ? -33.215 -9.737 70.196 1.00 78.69 133 SER A C 1
ATOM 1049 O O . SER A 1 133 ? -33.399 -8.822 69.388 1.00 78.69 133 SER A O 1
ATOM 1051 N N . PHE A 1 134 ? -33.625 -10.988 69.959 1.00 82.19 134 PHE A N 1
ATOM 1052 C CA . PHE A 1 134 ? -34.299 -11.388 68.725 1.00 82.19 134 PHE A CA 1
ATOM 1053 C C . PHE A 1 134 ? -35.584 -10.582 68.475 1.00 82.19 134 PHE A C 1
ATOM 1055 O O . PHE A 1 134 ? -35.767 -10.006 67.399 1.00 82.19 134 PHE A O 1
ATOM 1062 N N . LEU A 1 135 ? -36.468 -10.484 69.477 1.00 84.38 135 LEU A N 1
ATOM 1063 C CA . LEU A 1 135 ? -37.736 -9.757 69.349 1.00 84.38 135 LEU A CA 1
ATOM 1064 C C . LEU A 1 135 ? -37.535 -8.248 69.135 1.00 84.38 135 LEU A C 1
ATOM 1066 O O . LEU A 1 135 ? -38.306 -7.637 68.393 1.00 84.38 135 LEU A O 1
ATOM 1070 N N . GLN A 1 136 ? -36.496 -7.651 69.730 1.00 84.25 136 GLN A N 1
ATOM 1071 C CA . GLN A 1 136 ? -36.146 -6.242 69.508 1.00 84.25 136 GLN A CA 1
ATOM 1072 C C . GLN A 1 136 ? -35.690 -5.978 68.062 1.00 84.25 136 GLN A C 1
ATOM 1074 O O . GLN A 1 136 ? -36.073 -4.963 67.480 1.00 84.25 136 GLN A O 1
ATOM 1079 N N . GLY A 1 137 ? -34.922 -6.896 67.463 1.00 83.44 137 GLY A N 1
ATOM 1080 C CA . GLY A 1 137 ? -34.413 -6.772 66.090 1.00 83.44 137 GLY A CA 1
ATOM 1081 C C . GLY A 1 137 ? -35.370 -7.250 64.989 1.00 83.44 137 GLY A C 1
ATOM 1082 O O . GLY A 1 137 ? -35.180 -6.914 63.817 1.00 83.44 137 GLY A O 1
ATOM 1083 N N . PHE A 1 138 ? -36.416 -8.006 65.336 1.00 84.81 138 PHE A N 1
ATOM 1084 C CA . PHE A 1 138 ? -37.291 -8.696 64.379 1.00 84.81 138 PHE A CA 1
ATOM 1085 C C . PHE A 1 138 ? -37.911 -7.771 63.320 1.00 84.81 138 PHE A C 1
ATOM 1087 O O . PHE A 1 138 ? -37.940 -8.099 62.133 1.00 84.81 138 PHE A O 1
ATOM 1094 N N . LYS A 1 139 ? -38.362 -6.576 63.720 1.00 86.81 139 LYS A N 1
ATOM 1095 C CA . LYS A 1 139 ? -38.983 -5.610 62.797 1.00 86.81 139 LYS A CA 1
ATOM 1096 C C . LYS A 1 139 ? -37.997 -5.078 61.753 1.00 86.81 139 LYS A C 1
ATOM 1098 O O . LYS A 1 139 ? -38.388 -4.827 60.615 1.00 86.81 139 LYS A O 1
ATOM 1103 N N . ASP A 1 140 ? -36.731 -4.914 62.121 1.00 87.12 140 ASP A N 1
ATOM 1104 C CA . ASP A 1 140 ? -35.696 -4.443 61.201 1.00 87.12 140 ASP A CA 1
ATOM 1105 C C . ASP A 1 140 ? -35.193 -5.568 60.293 1.00 87.12 140 ASP A C 1
ATOM 1107 O O . ASP A 1 140 ? -34.902 -5.325 59.121 1.00 87.12 140 ASP A O 1
ATOM 1111 N N . LEU A 1 141 ? -35.166 -6.809 60.788 1.00 85.75 141 LEU A N 1
ATOM 1112 C CA . LEU A 1 141 ? -34.918 -7.997 59.970 1.00 85.75 141 LEU A CA 1
ATOM 1113 C C . LEU A 1 141 ? -36.008 -8.198 58.912 1.00 85.75 141 LEU A C 1
ATOM 1115 O O . LEU A 1 141 ? -35.671 -8.433 57.755 1.00 85.75 141 LEU A O 1
ATOM 1119 N N . LEU A 1 142 ? -37.287 -8.033 59.269 1.00 86.31 142 LEU A N 1
ATOM 1120 C CA . LEU A 1 142 ? -38.398 -8.106 58.312 1.00 86.31 142 LEU A CA 1
ATOM 1121 C C . LEU A 1 142 ? -38.264 -7.068 57.195 1.00 86.31 142 LEU A C 1
ATOM 1123 O O . LEU A 1 142 ? -38.302 -7.434 56.024 1.00 86.31 142 LEU A O 1
ATOM 1127 N N . LYS A 1 143 ? -37.998 -5.801 57.537 1.00 85.94 143 LYS A N 1
ATOM 1128 C CA . LYS A 1 143 ? -37.760 -4.746 56.535 1.00 85.94 143 LYS A CA 1
ATOM 1129 C C . LYS A 1 143 ? -36.589 -5.071 55.608 1.00 85.94 143 LYS A C 1
ATOM 1131 O O . LYS A 1 143 ? -36.646 -4.788 54.416 1.00 85.94 143 LYS A O 1
ATOM 1136 N N . ARG A 1 144 ? -35.505 -5.645 56.146 1.00 83.31 144 ARG A N 1
ATOM 1137 C CA . ARG A 1 144 ? -34.355 -6.088 55.340 1.00 83.31 144 ARG A CA 1
ATOM 1138 C C . ARG A 1 144 ? -34.759 -7.206 54.383 1.00 83.31 144 ARG A C 1
ATOM 1140 O O . ARG A 1 144 ? -34.341 -7.185 53.234 1.00 83.31 144 ARG A O 1
ATOM 1147 N N . LEU A 1 145 ? -35.572 -8.153 54.839 1.00 83.94 145 LEU A N 1
ATOM 1148 C CA . LEU A 1 145 ? -36.054 -9.283 54.046 1.00 83.94 145 LEU A CA 1
ATOM 1149 C C . LEU A 1 145 ? -36.971 -8.823 52.902 1.00 83.94 145 LEU A C 1
ATOM 1151 O O . LEU A 1 145 ? -36.780 -9.251 51.766 1.00 83.94 145 LEU A O 1
ATOM 1155 N N . GLU A 1 146 ? -37.873 -7.881 53.179 1.00 84.75 146 GLU A N 1
ATOM 1156 C CA . GLU A 1 146 ? -38.725 -7.219 52.182 1.00 84.75 146 GLU A CA 1
ATOM 1157 C C . GLU A 1 146 ? -37.883 -6.460 51.141 1.00 84.75 146 GLU A C 1
ATOM 1159 O O . GLU A 1 146 ? -38.009 -6.698 49.938 1.00 84.75 146 GLU A O 1
ATOM 1164 N N . ALA A 1 147 ? -36.923 -5.643 51.588 1.00 82.06 147 ALA A N 1
ATOM 1165 C CA . ALA A 1 147 ? -36.009 -4.929 50.694 1.00 82.06 147 ALA A CA 1
ATOM 1166 C C . ALA A 1 147 ? -35.153 -5.876 49.831 1.00 82.06 147 ALA A C 1
ATOM 1168 O O . ALA A 1 147 ? -34.782 -5.534 48.709 1.00 82.06 147 ALA A O 1
ATOM 1169 N N . MET A 1 148 ? -34.839 -7.076 50.333 1.00 81.31 148 MET A N 1
ATOM 1170 C CA . MET A 1 148 ? -34.133 -8.097 49.563 1.00 81.31 148 MET A CA 1
ATOM 1171 C C . MET A 1 148 ? -35.029 -8.785 48.526 1.00 81.31 148 MET A C 1
ATOM 1173 O O . MET A 1 148 ? -34.554 -9.123 47.442 1.00 81.31 148 MET A O 1
ATOM 1177 N N . SER A 1 149 ? -36.313 -8.991 48.835 1.00 73.38 149 SER A N 1
ATOM 1178 C CA . SER A 1 149 ? -37.284 -9.557 47.890 1.00 73.38 149 SER A CA 1
ATOM 1179 C C . SER A 1 149 ? -37.597 -8.629 46.711 1.00 73.38 149 SER A C 1
ATOM 1181 O O . SER A 1 149 ? -37.937 -9.110 45.630 1.00 73.38 149 SER A O 1
ATOM 1183 N N . ASP A 1 150 ? -37.383 -7.321 46.881 1.00 73.81 150 ASP A N 1
ATOM 1184 C CA . ASP A 1 150 ? -37.553 -6.307 45.834 1.00 73.81 150 ASP A CA 1
ATOM 1185 C C . ASP A 1 150 ? -36.412 -6.289 44.800 1.00 73.81 150 ASP A C 1
ATOM 1187 O O . ASP A 1 150 ? -36.538 -5.660 43.740 1.00 73.81 150 ASP A O 1
ATOM 1191 N N . PHE A 1 151 ? -35.307 -7.012 45.041 1.00 70.12 151 PHE A N 1
ATOM 1192 C CA . PHE A 1 151 ? -34.280 -7.252 44.025 1.00 70.12 151 PHE A CA 1
ATOM 1193 C C . PHE A 1 151 ? -34.815 -8.207 42.950 1.00 70.12 151 PHE A C 1
ATOM 1195 O O . PHE A 1 151 ? -34.485 -9.389 42.884 1.00 70.12 151 PHE A O 1
ATOM 1202 N N . THR A 1 152 ? -35.652 -7.679 42.063 1.00 62.19 152 THR A N 1
ATOM 1203 C CA . THR A 1 152 ? -36.073 -8.379 40.851 1.00 62.19 152 THR A CA 1
ATOM 1204 C C . THR A 1 152 ? -34.863 -8.670 39.963 1.00 62.19 152 THR A C 1
ATOM 1206 O O . THR A 1 152 ? -33.930 -7.868 39.863 1.00 62.19 152 THR A O 1
ATOM 1209 N N . PHE A 1 153 ? -34.881 -9.832 39.299 1.00 57.91 153 PHE A N 1
ATOM 1210 C CA . PHE A 1 153 ? -33.904 -10.192 38.273 1.00 57.91 153 PHE A CA 1
ATOM 1211 C C . PHE A 1 153 ? -33.781 -9.030 37.286 1.00 57.91 153 PHE A C 1
ATOM 1213 O O . PHE A 1 153 ? -34.732 -8.719 36.562 1.00 57.91 153 PHE A O 1
ATOM 1220 N N . VAL A 1 154 ? -32.623 -8.366 37.268 1.00 57.53 154 VAL A N 1
ATOM 1221 C CA . VAL A 1 154 ? -32.355 -7.313 36.293 1.00 57.53 154 VAL A CA 1
ATOM 1222 C C . VAL A 1 154 ? -32.443 -7.978 34.926 1.00 57.53 154 VAL A C 1
ATOM 1224 O O . VAL A 1 154 ? -31.548 -8.732 34.547 1.00 57.53 154 VAL A O 1
ATOM 1227 N N . LYS A 1 155 ? -33.526 -7.715 34.182 1.00 51.09 155 LYS A N 1
ATOM 1228 C CA . LYS A 1 155 ? -33.582 -7.982 32.742 1.00 51.09 155 LYS A CA 1
ATOM 1229 C C . LYS A 1 155 ? -32.478 -7.142 32.115 1.00 51.09 155 LYS A C 1
ATOM 1231 O O . LYS A 1 155 ? -32.676 -5.977 31.773 1.00 51.09 155 LYS A O 1
ATOM 1236 N N . THR A 1 156 ? -31.283 -7.708 32.029 1.00 55.50 156 THR A N 1
ATOM 1237 C CA . THR A 1 156 ? -30.220 -7.142 31.222 1.00 55.50 156 THR A CA 1
ATOM 1238 C C . THR A 1 156 ? -30.753 -7.133 29.796 1.00 55.50 156 THR A C 1
ATOM 1240 O O . THR A 1 156 ? -31.277 -8.135 29.305 1.00 55.50 156 THR A O 1
ATOM 1243 N N . ALA A 1 157 ? -30.737 -5.959 29.157 1.00 52.16 157 ALA A N 1
ATOM 1244 C CA . ALA A 1 157 ? -31.067 -5.862 27.741 1.00 52.16 157 ALA A CA 1
ATOM 1245 C C . ALA A 1 157 ? -30.259 -6.936 26.995 1.00 52.16 157 ALA A C 1
ATOM 1247 O O . ALA A 1 157 ? -29.092 -7.135 27.364 1.00 52.16 157 ALA A O 1
ATOM 1248 N N . PRO A 1 158 ? -30.853 -7.642 26.011 1.00 51.28 158 PRO A N 1
ATOM 1249 C CA . PRO A 1 158 ? -30.187 -8.747 25.346 1.00 51.28 158 PRO A CA 1
ATOM 1250 C C . PRO A 1 158 ? -28.783 -8.310 24.952 1.00 51.28 158 PRO A C 1
ATOM 1252 O O . PRO A 1 158 ? -28.577 -7.242 24.360 1.00 51.28 158 PRO A O 1
ATOM 1255 N N . LEU A 1 159 ? -27.808 -9.116 25.369 1.00 53.66 159 LEU A N 1
ATOM 1256 C CA . LEU A 1 159 ? -26.424 -9.000 24.953 1.00 53.66 159 LEU A CA 1
ATOM 1257 C C . LEU A 1 159 ? -26.399 -9.306 23.459 1.00 53.66 159 LEU A C 1
ATOM 1259 O O . LEU A 1 159 ? -26.006 -10.392 23.051 1.00 53.66 159 LEU A O 1
ATOM 1263 N N . ASN A 1 160 ? -26.840 -8.360 22.629 1.00 53.56 160 ASN A N 1
ATOM 1264 C CA . ASN A 1 160 ? -26.492 -8.373 21.227 1.00 53.56 160 ASN A CA 1
ATOM 1265 C C . ASN A 1 160 ? -24.968 -8.350 21.255 1.00 53.56 160 ASN A C 1
ATOM 1267 O O . ASN A 1 160 ? -24.363 -7.348 21.674 1.00 53.56 160 ASN A O 1
ATOM 1271 N N . ALA A 1 161 ? -24.369 -9.502 20.943 1.00 52.28 161 ALA A N 1
ATOM 1272 C CA . ALA A 1 161 ? -22.957 -9.594 20.656 1.00 52.28 161 ALA A CA 1
ATOM 1273 C C . ALA A 1 161 ? -22.647 -8.434 19.711 1.00 52.28 161 ALA A C 1
ATOM 1275 O O . ALA A 1 161 ? -23.479 -8.078 18.871 1.00 52.28 161 ALA A O 1
ATOM 1276 N N . LEU A 1 162 ? -21.491 -7.797 19.882 1.00 51.91 162 LEU A N 1
ATOM 1277 C CA . LEU A 1 162 ? -20.965 -6.943 18.828 1.00 51.91 162 LEU A CA 1
ATOM 1278 C C . LEU A 1 162 ? -20.752 -7.864 17.620 1.00 51.91 162 LEU A C 1
ATOM 1280 O O . LEU A 1 162 ? -19.684 -8.447 17.456 1.00 51.91 162 LEU A O 1
ATOM 1284 N N . ASN A 1 163 ? -21.809 -8.062 16.833 1.00 51.53 163 ASN A N 1
ATOM 1285 C CA . ASN A 1 163 ? -21.751 -8.680 15.534 1.00 51.53 163 ASN A CA 1
ATOM 1286 C C . ASN A 1 163 ? -21.026 -7.651 14.687 1.00 51.53 163 ASN A C 1
ATOM 1288 O O . ASN A 1 163 ? -21.634 -6.798 14.054 1.00 51.53 163 ASN A O 1
ATOM 1292 N N . PHE A 1 164 ? -19.700 -7.733 14.689 1.00 53.06 164 PHE A N 1
ATOM 1293 C CA . PHE A 1 164 ? -18.888 -7.215 13.602 1.00 53.06 164 PHE A CA 1
ATOM 1294 C C . PHE A 1 164 ? -19.158 -8.099 12.374 1.00 53.06 164 PHE A C 1
ATOM 1296 O O . PHE A 1 164 ? -18.258 -8.774 11.876 1.00 53.06 164 PHE A O 1
ATOM 1303 N N . SER A 1 165 ? -20.423 -8.213 11.950 1.00 48.62 165 SER A N 1
ATOM 1304 C CA . SER A 1 165 ? -20.739 -8.912 10.717 1.00 48.62 165 SER A CA 1
ATOM 1305 C C . SER A 1 165 ? -20.100 -8.122 9.581 1.00 48.62 165 SER A C 1
ATOM 1307 O O . SER A 1 165 ? -19.928 -6.900 9.648 1.00 48.62 165 SER A O 1
ATOM 1309 N N . LYS A 1 166 ? -19.695 -8.845 8.539 1.00 51.88 166 LYS A N 1
ATOM 1310 C CA . LYS A 1 166 ? -19.019 -8.289 7.365 1.00 51.88 166 LYS A CA 1
ATOM 1311 C C . LYS A 1 166 ? -19.824 -7.168 6.688 1.00 51.88 166 LYS A C 1
ATOM 1313 O O . LYS A 1 166 ? -19.229 -6.399 5.942 1.00 51.88 166 LYS A O 1
ATOM 1318 N N . GLU A 1 167 ? -21.128 -7.049 6.960 1.00 50.59 167 GLU A N 1
ATOM 1319 C CA . GLU A 1 167 ? -22.000 -6.021 6.382 1.00 50.59 167 GLU A CA 1
ATOM 1320 C C . GLU A 1 167 ? -21.885 -4.629 7.037 1.00 50.59 167 GLU A C 1
ATOM 1322 O O . GLU A 1 167 ? -22.177 -3.631 6.381 1.00 50.59 167 GLU A O 1
ATOM 1327 N N . GLU A 1 168 ? -21.440 -4.512 8.296 1.00 49.38 168 GLU A N 1
ATOM 1328 C CA . GLU A 1 168 ? -21.376 -3.212 8.998 1.00 49.38 168 GLU A CA 1
ATOM 1329 C C . GLU A 1 168 ? -20.087 -2.411 8.752 1.00 49.38 168 GLU A C 1
ATOM 1331 O O . GLU A 1 168 ? -19.985 -1.255 9.189 1.00 49.38 168 GLU A O 1
ATOM 1336 N N . ILE A 1 169 ? -19.114 -2.970 8.018 1.00 55.09 169 ILE A N 1
ATOM 1337 C CA . ILE A 1 169 ? -18.060 -2.170 7.380 1.00 55.09 169 ILE A CA 1
ATOM 1338 C C . ILE A 1 169 ? -18.740 -1.414 6.238 1.00 55.09 169 ILE A C 1
ATOM 1340 O O . ILE A 1 169 ? -18.796 -1.831 5.088 1.00 55.09 169 ILE A O 1
ATOM 1344 N N . ASN A 1 170 ? -19.374 -0.335 6.668 1.00 56.88 170 ASN A N 1
ATOM 1345 C CA . ASN A 1 170 ? -20.434 0.402 6.025 1.00 56.88 170 ASN A CA 1
ATOM 1346 C C . ASN A 1 170 ? -20.163 0.643 4.533 1.00 56.88 170 ASN A C 1
ATOM 1348 O O . ASN A 1 170 ? -19.108 1.179 4.171 1.00 56.88 170 ASN A O 1
ATOM 1352 N N . SER A 1 171 ? -21.139 0.326 3.677 1.00 56.50 171 SER A N 1
ATOM 1353 C CA . SER A 1 171 ? -21.076 0.697 2.259 1.00 56.50 171 SER A CA 1
ATOM 1354 C C . SER A 1 171 ? -20.843 2.205 2.101 1.00 56.50 171 SER A C 1
ATOM 1356 O O . SER A 1 171 ? -20.082 2.603 1.232 1.00 56.50 171 SER A O 1
ATOM 1358 N N . ASP A 1 172 ? -21.342 3.037 3.024 1.00 56.72 172 ASP A N 1
ATOM 1359 C CA . ASP A 1 172 ? -21.096 4.484 3.046 1.00 56.72 172 ASP A CA 1
ATOM 1360 C C . ASP A 1 172 ? -19.627 4.857 3.262 1.00 56.72 172 ASP A C 1
ATOM 1362 O O . ASP A 1 172 ? -19.153 5.857 2.717 1.00 56.72 172 ASP A O 1
ATOM 1366 N N . VAL A 1 173 ? -18.895 4.082 4.071 1.00 60.62 173 VAL A N 1
ATOM 1367 C CA . VAL A 1 173 ? -17.455 4.288 4.266 1.00 60.62 173 VAL A CA 1
ATOM 1368 C C . VAL A 1 173 ? -16.744 3.900 2.982 1.00 60.62 173 VAL A C 1
ATOM 1370 O O . VAL A 1 173 ? -15.991 4.712 2.462 1.00 60.62 173 VAL A O 1
ATOM 1373 N N . LEU A 1 174 ? -17.055 2.738 2.406 1.00 61.06 174 LEU A N 1
ATOM 1374 C CA . LEU A 1 174 ? -16.480 2.303 1.131 1.00 61.06 174 LEU A CA 1
ATOM 1375 C C . LEU A 1 174 ? -16.804 3.2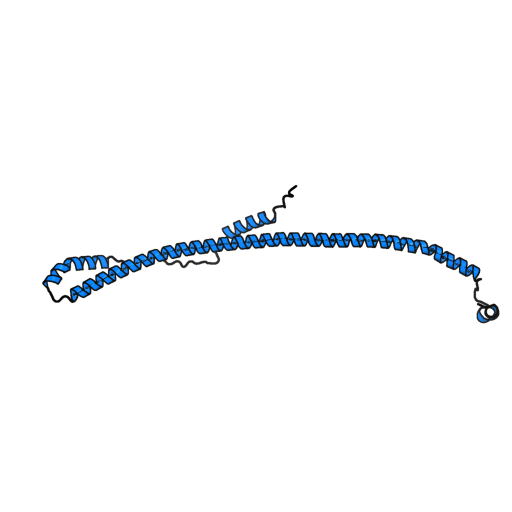67 -0.026 1.00 61.06 174 LEU A C 1
ATOM 1377 O O . LEU A 1 174 ? -15.925 3.559 -0.831 1.00 61.06 174 LEU A O 1
ATOM 1381 N N . ILE A 1 175 ? -18.011 3.834 -0.078 1.00 65.19 175 ILE A N 1
ATOM 1382 C CA . ILE A 1 175 ? -18.451 4.808 -1.090 1.00 65.19 175 ILE A CA 1
ATOM 1383 C C . ILE A 1 175 ? -17.719 6.147 -0.917 1.00 65.19 175 ILE A C 1
ATOM 1385 O O . ILE A 1 175 ? -17.191 6.689 -1.891 1.00 65.19 175 ILE A O 1
ATOM 1389 N N . LYS A 1 176 ? -17.631 6.680 0.312 1.00 64.44 176 LYS A N 1
ATOM 1390 C CA . LYS A 1 176 ? -16.891 7.928 0.597 1.00 64.44 176 LYS A CA 1
ATOM 1391 C C . LYS A 1 176 ? -15.398 7.774 0.337 1.00 64.44 176 LYS A C 1
ATOM 1393 O O . LYS A 1 176 ? -14.764 8.680 -0.200 1.00 64.44 176 LYS A O 1
ATOM 1398 N N . LEU A 1 177 ? -14.852 6.617 0.692 1.00 65.38 177 LEU A N 1
ATOM 1399 C CA . LEU A 1 177 ? -13.480 6.240 0.408 1.00 65.38 177 LEU A CA 1
ATOM 1400 C C . LEU A 1 177 ? -13.248 6.188 -1.109 1.00 65.38 177 LEU A C 1
ATOM 1402 O O . LEU A 1 177 ? -12.354 6.872 -1.600 1.00 65.38 177 LEU A O 1
ATOM 1406 N N . ASN A 1 178 ? -14.088 5.481 -1.864 1.00 67.06 178 ASN A N 1
ATOM 1407 C CA . ASN A 1 178 ? -13.947 5.365 -3.316 1.00 67.06 178 ASN A CA 1
ATOM 1408 C C . ASN A 1 178 ? -14.002 6.734 -4.025 1.00 67.06 178 ASN A C 1
ATOM 1410 O O . ASN A 1 178 ? -13.172 7.028 -4.884 1.00 67.06 178 ASN A O 1
ATOM 1414 N N . LYS A 1 179 ? -14.911 7.627 -3.608 1.00 70.06 179 LYS A N 1
ATOM 1415 C CA . LYS A 1 179 ? -14.994 8.989 -4.159 1.00 70.06 179 LYS A CA 1
ATOM 1416 C C . LYS A 1 179 ? -13.730 9.817 -3.874 1.00 70.06 179 LYS A C 1
ATOM 1418 O O . LYS A 1 179 ? -13.147 10.381 -4.796 1.00 70.06 179 LYS A O 1
ATOM 1423 N N . ASN A 1 180 ? -13.253 9.817 -2.627 1.00 68.31 180 ASN A N 1
ATOM 1424 C CA . ASN A 1 180 ? -12.032 10.535 -2.234 1.00 68.31 180 ASN A CA 1
ATOM 1425 C C . ASN A 1 180 ? -10.765 9.974 -2.905 1.00 68.31 180 ASN A C 1
ATOM 1427 O O . ASN A 1 180 ? -9.816 10.711 -3.174 1.00 68.31 180 ASN A O 1
ATOM 1431 N N . PHE A 1 181 ? -10.729 8.667 -3.164 1.00 69.69 181 PHE A N 1
ATOM 1432 C CA . PHE A 1 181 ? -9.622 8.003 -3.847 1.00 69.69 181 PHE A CA 1
ATOM 1433 C C . PHE A 1 181 ? -9.481 8.472 -5.295 1.00 69.69 181 PHE A C 1
ATOM 1435 O O . PHE A 1 181 ? -8.389 8.861 -5.717 1.00 69.69 181 PHE A O 1
ATOM 1442 N N . LEU A 1 182 ? -10.593 8.487 -6.036 1.00 67.50 182 LEU A N 1
ATOM 1443 C CA . LEU A 1 182 ? -10.615 8.933 -7.428 1.00 67.50 182 LEU A CA 1
ATOM 1444 C C . LEU A 1 182 ? -10.187 10.403 -7.547 1.00 67.50 182 LEU A C 1
ATOM 1446 O O . LEU A 1 182 ? -9.344 10.724 -8.384 1.00 67.50 182 LEU A O 1
ATOM 1450 N N . GLU A 1 183 ? -10.650 11.267 -6.641 1.00 71.19 183 GLU A N 1
ATOM 1451 C CA . GLU A 1 183 ? -10.241 12.678 -6.588 1.00 71.19 183 GLU A CA 1
ATOM 1452 C C . GLU A 1 183 ? -8.732 12.849 -6.287 1.00 71.19 183 GLU A C 1
ATOM 1454 O O . GLU A 1 183 ? -8.052 13.651 -6.936 1.00 71.19 183 GLU A O 1
ATOM 1459 N N . LYS A 1 184 ? -8.158 12.060 -5.361 1.00 67.00 184 LYS A N 1
ATOM 1460 C CA . LYS A 1 184 ? -6.723 12.127 -4.992 1.00 67.00 184 LYS A CA 1
ATOM 1461 C C . LYS A 1 184 ? -5.774 11.607 -6.088 1.00 67.00 184 LYS A C 1
ATOM 1463 O O . LYS A 1 184 ? -4.612 12.041 -6.160 1.00 67.00 184 LYS A O 1
ATOM 1468 N N . ILE A 1 185 ? -6.233 10.676 -6.928 1.00 66.06 185 ILE A N 1
ATOM 1469 C CA . ILE A 1 185 ? -5.428 10.080 -8.010 1.00 66.06 185 ILE A CA 1
ATOM 1470 C C . ILE A 1 185 ? -5.516 10.892 -9.302 1.00 66.06 185 ILE A C 1
ATOM 1472 O O . ILE A 1 185 ? -4.508 11.003 -9.999 1.00 66.06 185 ILE A O 1
ATOM 1476 N N . GLN A 1 186 ? -6.675 11.484 -9.598 1.00 65.12 186 GLN A N 1
ATOM 1477 C CA . GLN A 1 186 ? -6.892 12.262 -10.822 1.00 65.12 186 GLN A CA 1
ATOM 1478 C C . GLN A 1 186 ? -6.432 13.723 -10.723 1.00 65.12 186 GLN A C 1
ATOM 1480 O O . GLN A 1 186 ? -6.304 14.380 -11.752 1.00 65.12 186 GLN A O 1
ATOM 1485 N N . SER A 1 187 ? -6.149 14.241 -9.521 1.00 52.00 187 SER A N 1
ATOM 1486 C CA . SER A 1 187 ? -5.684 15.624 -9.358 1.00 52.00 187 SER A CA 1
ATOM 1487 C C . SER A 1 187 ? -4.346 15.862 -10.091 1.00 52.00 187 SER A C 1
ATOM 1489 O O . SER A 1 187 ? -3.336 15.245 -9.716 1.00 52.00 187 SER A O 1
ATOM 1491 N N . PRO A 1 188 ? -4.296 16.747 -11.110 1.00 48.78 188 PRO A N 1
ATOM 1492 C CA . PRO A 1 188 ? -3.062 17.068 -11.816 1.00 48.78 188 PRO A CA 1
ATOM 1493 C C . PRO A 1 188 ? -2.081 17.742 -10.856 1.00 48.78 188 PRO A C 1
ATOM 1495 O O . PRO A 1 188 ? -2.477 18.599 -10.061 1.00 48.78 188 PRO A O 1
ATOM 1498 N N . ARG A 1 189 ? -0.789 17.393 -10.934 1.00 50.00 189 ARG A N 1
ATOM 1499 C CA . ARG A 1 189 ? 0.265 18.176 -10.271 1.00 50.00 189 ARG A CA 1
ATOM 1500 C C . ARG A 1 189 ? 0.112 19.630 -10.731 1.00 50.00 189 ARG A C 1
ATOM 1502 O O . ARG A 1 189 ? 0.328 19.920 -11.906 1.00 50.00 189 ARG A O 1
ATOM 1509 N N . ARG A 1 190 ? -0.246 20.545 -9.820 1.00 48.00 190 ARG A N 1
ATOM 1510 C CA . ARG A 1 190 ? -0.023 21.977 -10.048 1.00 48.00 190 ARG A CA 1
ATOM 1511 C C . ARG A 1 190 ? 1.478 22.127 -10.280 1.00 48.00 190 ARG A C 1
ATOM 1513 O O . ARG A 1 190 ? 2.256 21.836 -9.374 1.00 48.00 190 ARG A O 1
ATOM 1520 N N . ARG A 1 191 ? 1.879 22.501 -11.499 1.00 42.28 191 ARG A N 1
ATOM 1521 C CA . ARG A 1 191 ? 3.241 22.983 -11.742 1.00 42.28 191 ARG A CA 1
ATOM 1522 C C . ARG A 1 191 ? 3.395 24.222 -10.872 1.00 42.28 191 ARG A C 1
ATOM 1524 O O . ARG A 1 191 ? 2.672 25.196 -11.067 1.00 42.28 191 ARG A O 1
ATOM 1531 N N . VAL A 1 192 ? 4.239 24.125 -9.855 1.00 40.81 192 VAL A N 1
ATOM 1532 C CA . VAL A 1 192 ? 4.705 25.295 -9.119 1.00 40.81 192 VAL A CA 1
ATOM 1533 C C . VAL A 1 192 ? 5.682 25.979 -10.070 1.00 40.81 192 VAL A C 1
ATOM 1535 O O . VAL A 1 192 ? 6.639 25.338 -10.505 1.00 40.81 192 VAL A O 1
ATOM 1538 N N . GLY A 1 193 ? 5.314 27.182 -10.513 1.00 39.62 193 GLY A N 1
ATOM 1539 C CA . GLY A 1 193 ? 6.162 28.058 -11.320 1.00 39.62 193 GLY A CA 1
ATOM 1540 C C . GLY A 1 193 ? 7.197 28.780 -10.477 1.00 39.62 193 GLY A C 1
ATOM 1541 O O . GLY A 1 193 ? 7.054 28.763 -9.232 1.00 39.62 193 GLY A O 1
#

Sequence (193 aa):
MCVTCTGGQHQNHNIIGVEFAHTELKGVLAAKYPHVSQSMQSIASQLQQVQEEEEQTENSGRDAEDMLEVKRRKVCQFVNESLDLMKNQINKRKMEKLSLLGKQREKLEQQMESLRQGKSAIETALQDLEAVSFLQGFKDLLKRLEAMSDFTFVKTAPLNALNFSKEEINSDVLIKLNKNFLEKIQSPRRRVG

Foldseek 3Di:
DDPVCCVPVCVPPDDDDPVVVVVVVVVVCVVCVVVVVVVVVVVVVVVVVVVVVVVVVVVVVVVVVVLVVVLVVLVVVLVVVLVVVVVVVVVVVVVVVVVVVVVVVVVVVVLVVLLVVLVVVVVVLVVDPDPVVSVVCVVVNVVSVVVNVPPDDPPDPPCPDPCPDVPVSDPVSVVVSVVVSVVSNPDDPPPDD

pLDDT: mean 81.41, std 15.19, range [39.62, 98.62]

Organism: Eptatretus burgeri (NCBI:txid7764)

Radius of gyration: 52.98 Å; chains: 1; bounding box: 94×51×153 Å

Secondary structure (DSSP, 8-state):
--HHHHTTTTTTS-PPPHHHHHHHHHHHHHHHHHHHHHHHHHHHHHHHHHHHHHHHHHHHHHHHHHHHHHHHHHHHHHHHHHHHHHHHHHHHHHHHHHHHHHHHHHHHHHHHHHHHHHHHHHHHHHT---HHHHHHHHHHHHHHHHHHHT-----PPP-------TT-S-HHHHHHHHHHHHHHHH-------